Protein AF-A0A0R1E2I3-F1 (afdb_monomer_lite)

Foldseek 3Di:
DDDPPDPPPPPPPDDPPPPDPDPPPDDPCVVVVRDDDCDPVNPDPPPPPPRDDPDPDDDDDDDPPPPDDPPPVVQCQDPVQQDPVPGGPDDPPPPDDQDPVNVVVVVVVVVVVCVVCVVCVVVVVVVVVVVVVVCCVVDPDPCVVCVVVVVVVVVQDVVNVVPPDDPPPPPCVVVVPPDPPDDDPDPCVVVVVVVPDDDDDPDDPPPDDPDDDPDDDDPDDDDPPDPPPVVVVVVVVVVVVVVVVVVVVVVDPDDDDDDPVVVVVVVVVPDQPDDDDPVVLVVLLVVLVVVCVPDPPDPCNVVSLVVNLVSPVRHHDCPVVVVSVVVVVVNPDPPPPDDPDD

Organism: Drosophila yakuba (NCBI:txid7245)

Sequence (342 aa):
MSNITAAVIANRNKKHFLGVPAPLGYVAGVGRGATGFTTRSDIGPARDANDVSDDRHAPPATKRKKKDEEEEEDEDLNDSNYDEFSGYSGSLFSKDPYDKDDEEADAIYDSIDKRMDEKRKEYRDRRLREDLERYRQERPKIQQQFSDLKRSLASVTSEEWSTIPEVGDSRNRKQRNPRAEKFTPLPDSLISRNLGGESSSTLDPSSGLASMVPGVATPGMLTPTGDLDLRKIGQARNTLMNVKLSQVSDSVTGQTVVDPKGYLTDLQSMIPTYGGDINDIKKARLLLKSVRETNPDHPPRLDCLRSSIKIETHTSFSKGIANILATAERGGCRNIIPALTR

Radius of gyration: 49.96 Å; chains: 1; bounding box: 89×77×132 Å

InterPro domains:
  IPR010491 PRP1 splicing factor, N-terminal [PF06424] (22-173)
  IPR045075 Pre-mRNA-splicing factor Syf1-like [PTHR11246] (99-300)

Structure (mmCIF, N/CA/C/O backbone):
data_AF-A0A0R1E2I3-F1
#
_entry.id   AF-A0A0R1E2I3-F1
#
loop_
_atom_site.group_PDB
_atom_site.id
_atom_site.type_symbol
_atom_site.label_atom_id
_atom_site.label_alt_id
_atom_site.label_comp_id
_atom_site.label_asym_id
_atom_site.label_entity_id
_atom_site.label_seq_id
_atom_site.pdbx_PDB_ins_code
_atom_site.Cartn_x
_atom_site.Cartn_y
_atom_site.Cartn_z
_atom_site.occupancy
_atom_site.B_iso_or_equiv
_atom_site.auth_seq_id
_atom_site.auth_comp_id
_atom_site.auth_asym_id
_atom_site.auth_atom_id
_atom_site.pdbx_PDB_model_num
ATOM 1 N N . MET A 1 1 ? -45.457 7.477 -33.393 1.00 43.00 1 MET A N 1
ATOM 2 C CA . MET A 1 1 ? -45.472 7.679 -31.930 1.00 43.00 1 MET A CA 1
ATOM 3 C C . MET A 1 1 ? -45.332 6.322 -31.267 1.00 43.00 1 MET A C 1
ATOM 5 O O . MET A 1 1 ? -46.318 5.604 -31.212 1.00 43.00 1 MET A O 1
ATOM 9 N N . SER A 1 2 ? -44.132 5.935 -30.836 1.00 41.34 2 SER A N 1
ATOM 10 C CA . SER A 1 2 ? -43.946 4.701 -30.061 1.00 41.34 2 SER A CA 1
ATOM 11 C C . SER A 1 2 ? -42.513 4.589 -29.540 1.00 41.34 2 SER A C 1
ATOM 13 O O . SER A 1 2 ? -41.568 4.624 -30.323 1.00 41.34 2 SER A O 1
ATOM 15 N N . ASN A 1 3 ? -42.419 4.381 -28.223 1.00 41.34 3 ASN A N 1
ATOM 16 C CA . ASN A 1 3 ? -41.310 3.774 -27.473 1.00 41.34 3 ASN A CA 1
ATOM 17 C C . ASN A 1 3 ? -40.149 4.671 -27.007 1.00 41.34 3 ASN A C 1
ATOM 19 O O . ASN A 1 3 ? -38.989 4.309 -27.154 1.00 41.34 3 ASN A O 1
ATOM 23 N N . ILE A 1 4 ? -40.457 5.785 -26.331 1.00 48.00 4 ILE A N 1
ATOM 24 C CA . ILE A 1 4 ? -39.458 6.552 -25.548 1.00 48.00 4 ILE A CA 1
ATOM 25 C C . ILE A 1 4 ? -39.492 6.214 -24.038 1.00 48.00 4 ILE A C 1
ATOM 27 O O . ILE A 1 4 ? -38.600 6.594 -23.288 1.00 48.00 4 ILE A O 1
ATOM 31 N N . THR A 1 5 ? -40.463 5.448 -23.537 1.00 49.75 5 THR A N 1
ATOM 32 C CA . THR A 1 5 ? -40.782 5.500 -22.096 1.00 49.75 5 THR A CA 1
ATOM 33 C C . THR A 1 5 ? -40.250 4.371 -21.205 1.00 49.75 5 THR A C 1
ATOM 35 O O . THR A 1 5 ? -40.470 4.438 -20.001 1.00 49.75 5 THR A O 1
ATOM 38 N N . ALA A 1 6 ? -39.505 3.379 -21.710 1.00 43.59 6 ALA A N 1
ATOM 39 C CA . ALA A 1 6 ? -39.047 2.258 -20.865 1.00 43.59 6 ALA A CA 1
ATOM 40 C C . ALA A 1 6 ? -37.560 2.307 -20.447 1.00 43.59 6 ALA A C 1
ATOM 42 O O . ALA A 1 6 ? -37.212 1.811 -19.380 1.00 43.59 6 ALA A O 1
ATOM 43 N N . ALA A 1 7 ? -36.674 2.933 -21.232 1.00 46.38 7 ALA A N 1
ATOM 44 C CA . ALA A 1 7 ? -35.227 2.913 -20.961 1.00 46.38 7 ALA A CA 1
ATOM 45 C C . ALA A 1 7 ? -34.737 4.039 -20.023 1.00 46.38 7 ALA A C 1
ATOM 47 O O . ALA A 1 7 ? -33.661 3.939 -19.436 1.00 46.38 7 ALA A O 1
ATOM 48 N N . VAL A 1 8 ? -35.525 5.105 -19.846 1.00 48.75 8 VAL A N 1
ATOM 49 C CA . VAL A 1 8 ? -35.101 6.332 -19.141 1.00 48.75 8 VAL A CA 1
ATOM 50 C C . VAL A 1 8 ? -35.102 6.179 -17.608 1.00 48.75 8 VAL A C 1
ATOM 52 O O . VAL A 1 8 ? -34.474 6.961 -16.899 1.00 48.75 8 VAL A O 1
ATOM 55 N N . ILE A 1 9 ? -35.764 5.155 -17.058 1.00 48.62 9 ILE A N 1
ATOM 56 C CA . ILE A 1 9 ? -35.988 5.045 -15.603 1.00 48.62 9 ILE A CA 1
ATOM 57 C C . ILE A 1 9 ? -34.892 4.231 -14.879 1.00 48.62 9 ILE A C 1
ATOM 59 O O . ILE A 1 9 ? -34.721 4.385 -13.671 1.00 48.62 9 ILE A O 1
ATOM 63 N N . ALA A 1 10 ? -34.083 3.435 -15.587 1.00 52.56 10 ALA A N 1
ATOM 64 C CA . ALA A 1 10 ? -33.201 2.438 -14.964 1.00 52.56 10 ALA A CA 1
ATOM 65 C C . ALA A 1 10 ? -31.802 2.926 -14.525 1.00 52.56 10 ALA A C 1
ATOM 67 O O . ALA A 1 10 ? -31.010 2.118 -14.051 1.00 52.56 10 ALA A O 1
ATOM 68 N N . ASN A 1 11 ? -31.439 4.207 -14.669 1.00 57.59 11 ASN A N 1
ATOM 69 C CA . ASN A 1 11 ? -30.085 4.656 -14.303 1.00 57.59 11 ASN A CA 1
ATOM 70 C C . ASN A 1 11 ? -30.013 6.127 -13.876 1.00 57.59 11 ASN A C 1
ATOM 72 O O . ASN A 1 11 ? -29.299 6.932 -14.463 1.00 57.59 11 ASN A O 1
ATOM 76 N N . ARG A 1 12 ? -30.702 6.489 -12.789 1.00 58.53 12 ARG A N 1
ATOM 77 C CA . ARG A 1 12 ? -30.604 7.845 -12.206 1.00 58.53 12 ARG A CA 1
ATOM 78 C C . ARG A 1 12 ? -29.207 8.194 -11.654 1.00 58.53 12 ARG A C 1
ATOM 80 O O . ARG A 1 12 ? -28.960 9.354 -11.355 1.00 58.53 12 ARG A O 1
ATOM 87 N N . ASN A 1 13 ? -28.292 7.219 -11.577 1.00 62.31 13 ASN A N 1
ATOM 88 C CA . ASN A 1 13 ? -26.932 7.390 -11.049 1.00 62.31 13 ASN A CA 1
ATOM 89 C C . ASN A 1 13 ? -25.817 7.256 -12.103 1.00 62.31 13 ASN A C 1
ATOM 91 O O . ASN A 1 13 ? -24.652 7.480 -11.773 1.00 62.31 13 ASN A O 1
ATOM 95 N N . LYS A 1 14 ? -26.124 6.909 -13.363 1.00 61.28 14 LYS A N 1
ATOM 96 C CA . LYS A 1 14 ? -25.116 6.957 -14.433 1.00 61.28 14 LYS A CA 1
ATOM 97 C C . LYS A 1 14 ? -25.129 8.340 -15.050 1.00 61.28 14 LYS A C 1
ATOM 99 O O . LYS A 1 14 ? -26.149 8.809 -15.546 1.00 61.28 14 LYS A O 1
ATOM 104 N N . LYS A 1 15 ? -23.977 9.000 -15.006 1.00 77.12 15 LYS A N 1
ATOM 105 C CA . LYS A 1 15 ? -23.801 10.295 -15.651 1.00 77.12 15 LYS A CA 1
ATOM 106 C C . LYS A 1 15 ? -24.027 10.113 -17.155 1.00 77.12 15 LYS A C 1
ATOM 108 O O . LYS A 1 15 ? -23.363 9.283 -17.766 1.00 77.12 15 LYS A O 1
ATOM 113 N N . HIS A 1 16 ? -24.941 10.893 -17.730 1.00 75.44 16 HIS A N 1
ATOM 114 C CA . HIS A 1 16 ? -25.398 10.788 -19.126 1.00 75.44 16 HIS A CA 1
ATOM 115 C C . HIS A 1 16 ? -24.266 10.855 -20.174 1.00 75.44 16 HIS A C 1
ATOM 117 O O . HIS A 1 16 ? -24.444 10.428 -21.307 1.00 75.44 16 HIS A O 1
ATOM 123 N N . PHE A 1 17 ? -23.096 11.380 -19.803 1.00 76.94 17 PHE A N 1
ATOM 124 C CA . PHE A 1 17 ? -21.936 11.513 -20.683 1.00 76.94 17 PHE A CA 1
ATOM 125 C C . PHE A 1 17 ? -21.000 10.289 -20.705 1.00 76.94 17 PHE A C 1
ATOM 127 O O . PHE A 1 17 ? -20.176 10.186 -21.607 1.00 76.94 17 PHE A O 1
ATOM 134 N N . LEU A 1 18 ? -21.089 9.358 -19.743 1.00 77.25 18 LEU A N 1
ATOM 135 C CA . LEU A 1 18 ? -20.292 8.123 -19.775 1.00 77.25 18 LEU A CA 1
ATOM 136 C C . LEU A 1 18 ? -20.929 7.134 -20.765 1.00 77.25 18 LEU A C 1
ATOM 138 O O . LEU A 1 18 ? -22.010 6.612 -20.501 1.00 77.25 18 LEU A O 1
ATOM 142 N N . GLY A 1 19 ? -20.245 6.859 -21.880 1.00 76.62 19 GLY A N 1
ATOM 143 C CA . GLY A 1 19 ? -20.662 5.876 -22.893 1.00 76.62 19 GLY A CA 1
ATOM 144 C C . GLY A 1 19 ? -21.295 6.463 -24.159 1.00 76.62 19 GLY A C 1
ATOM 145 O O . GLY A 1 19 ? -21.601 5.710 -25.079 1.00 76.62 19 GLY A O 1
ATOM 146 N N . VAL A 1 20 ? -21.463 7.787 -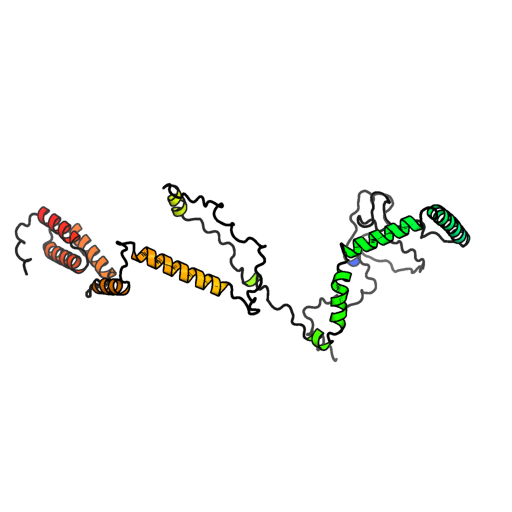24.236 1.00 82.88 20 VAL A N 1
ATOM 147 C CA . VAL A 1 20 ? -21.801 8.477 -25.490 1.00 82.88 20 VAL A CA 1
ATOM 148 C C . VAL A 1 20 ? -20.487 8.794 -26.215 1.00 82.88 20 VAL A C 1
ATOM 150 O O . VAL A 1 20 ? -19.590 9.356 -25.581 1.00 82.88 20 VAL A O 1
ATOM 153 N N . PRO A 1 21 ? -20.322 8.432 -27.502 1.00 79.81 21 PRO A N 1
ATOM 154 C CA . PRO A 1 21 ? -19.131 8.808 -28.261 1.00 79.81 21 PRO A CA 1
ATOM 155 C C . PRO A 1 21 ? -19.012 10.334 -28.337 1.00 79.81 21 PRO A C 1
ATOM 157 O O . PRO A 1 21 ? -20.020 11.043 -28.295 1.00 79.81 21 PRO A O 1
ATOM 160 N N . ALA A 1 22 ? -17.783 10.842 -28.443 1.00 80.38 22 ALA A N 1
ATOM 161 C CA . ALA A 1 22 ? -17.550 12.279 -28.525 1.00 80.38 22 ALA A CA 1
ATOM 162 C C . ALA A 1 22 ? -18.377 12.899 -29.674 1.00 80.38 22 ALA A C 1
ATOM 164 O O . ALA A 1 22 ? -18.409 12.336 -30.774 1.00 80.38 22 ALA A O 1
ATOM 165 N N . PRO A 1 23 ? -19.073 14.026 -29.439 1.00 79.69 23 PRO A N 1
ATOM 166 C CA . PRO A 1 23 ? -19.858 14.671 -30.480 1.00 79.69 23 PRO A CA 1
ATOM 167 C C . PRO A 1 23 ? -18.958 15.125 -31.636 1.00 79.69 23 PRO A C 1
ATOM 169 O O . PRO A 1 23 ? -17.841 15.599 -31.429 1.00 79.69 23 PRO A O 1
ATOM 172 N N . LEU A 1 24 ? -19.455 14.971 -32.866 1.00 78.56 24 LEU A N 1
ATOM 173 C CA . LEU A 1 24 ? -18.716 15.303 -34.085 1.00 78.56 24 LEU A CA 1
ATOM 174 C C . LEU A 1 24 ? -18.293 16.782 -34.073 1.00 78.56 24 LEU A C 1
ATOM 176 O O . LEU A 1 24 ? -19.136 17.663 -33.920 1.00 78.56 24 LEU A O 1
ATOM 180 N N . GLY A 1 25 ? -16.994 17.041 -34.244 1.00 76.88 25 GLY A N 1
ATOM 181 C CA . GLY A 1 25 ? -16.415 18.391 -34.230 1.00 76.88 25 GLY A CA 1
ATOM 182 C C . GLY A 1 25 ? -16.028 18.922 -32.844 1.00 76.88 25 GLY A C 1
ATOM 183 O O . GLY A 1 25 ? -15.567 20.056 -32.747 1.00 76.88 25 GLY A O 1
ATOM 184 N N . TYR A 1 26 ? -16.187 18.134 -31.775 1.00 77.25 26 TYR A N 1
ATOM 185 C CA . TYR A 1 26 ? -15.671 18.502 -30.457 1.00 77.25 26 TYR A CA 1
ATOM 186 C C . TYR A 1 26 ? -14.144 18.419 -30.421 1.00 77.25 26 TYR A C 1
ATOM 188 O O . TYR A 1 26 ? -13.569 17.351 -30.624 1.00 77.25 26 TYR A O 1
ATOM 196 N N . VAL A 1 27 ? -13.506 19.545 -30.105 1.00 76.06 27 VAL A N 1
ATOM 197 C CA . VAL A 1 27 ? -12.075 19.627 -29.806 1.00 76.06 27 VAL A CA 1
ATOM 198 C C . VAL A 1 27 ? -11.917 19.682 -28.287 1.00 76.06 27 VAL A C 1
ATOM 200 O O . VAL A 1 27 ? -12.462 20.577 -27.626 1.00 76.06 27 VAL A O 1
ATOM 203 N N . ALA A 1 28 ? -11.220 18.691 -27.724 1.00 76.00 28 ALA A N 1
ATOM 204 C CA . ALA A 1 28 ? -10.953 18.616 -26.291 1.00 76.00 28 ALA A CA 1
ATOM 205 C C . ALA A 1 28 ? -10.180 19.866 -25.825 1.00 76.00 28 ALA A C 1
ATOM 207 O O . ALA A 1 28 ? -9.346 20.395 -26.549 1.00 76.00 28 ALA A O 1
ATOM 208 N N . GLY A 1 29 ? -10.504 20.391 -24.640 1.00 76.56 29 GLY A N 1
ATOM 209 C CA . GLY A 1 29 ? -9.924 21.644 -24.129 1.00 76.56 29 GLY A CA 1
ATOM 210 C C . GLY A 1 29 ? -10.594 22.905 -24.690 1.00 76.56 29 GLY A C 1
ATOM 211 O O . GLY A 1 29 ? -11.155 23.687 -23.919 1.00 76.56 29 GLY A O 1
ATOM 212 N N . VAL A 1 30 ? -10.670 23.044 -26.016 1.00 76.06 30 VAL A N 1
ATOM 213 C CA . VAL A 1 30 ? -11.237 24.231 -26.689 1.00 76.06 30 VAL A CA 1
ATOM 214 C C . VAL A 1 30 ? -12.741 24.367 -26.441 1.00 76.06 30 VAL A C 1
ATOM 216 O O . VAL A 1 30 ? -13.212 25.425 -26.031 1.00 76.06 30 VAL A O 1
ATOM 219 N N . GLY A 1 31 ? -13.515 23.282 -26.570 1.00 72.19 31 GLY A N 1
ATOM 220 C CA . GLY A 1 31 ? -14.963 23.305 -26.307 1.00 72.19 31 GLY A CA 1
ATOM 221 C C . GLY A 1 31 ? -15.344 23.564 -24.839 1.00 72.19 31 GLY A C 1
ATOM 222 O O . GLY A 1 31 ? -16.508 23.820 -24.541 1.00 72.19 31 GLY A O 1
ATOM 223 N N . ARG A 1 32 ? -14.372 23.498 -23.914 1.00 77.81 32 ARG A N 1
ATOM 224 C CA . ARG A 1 32 ? -14.515 23.875 -22.495 1.00 77.81 32 ARG A CA 1
ATOM 225 C C . ARG A 1 32 ? -14.130 25.344 -22.241 1.00 77.81 32 ARG A C 1
ATOM 227 O O . ARG A 1 32 ? -14.362 25.835 -21.140 1.00 77.81 32 ARG A O 1
ATOM 234 N N . GLY A 1 33 ? -13.551 26.034 -23.226 1.00 77.00 33 GLY A N 1
ATOM 235 C CA . GLY A 1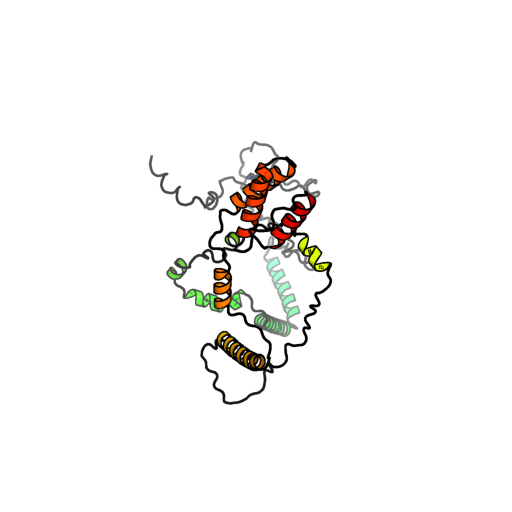 33 ? -12.923 27.344 -23.046 1.00 77.00 33 GLY A CA 1
ATOM 236 C C . GLY A 1 33 ? -11.622 27.272 -22.240 1.00 77.00 33 GLY A C 1
ATOM 237 O O . GLY A 1 33 ? -11.266 28.236 -21.572 1.00 77.00 33 GLY A O 1
ATOM 238 N N . ALA A 1 34 ? -10.948 26.116 -22.225 1.00 78.31 34 ALA A N 1
ATOM 239 C CA . ALA A 1 34 ? -9.648 25.984 -21.585 1.00 78.31 34 ALA A CA 1
ATOM 240 C C . ALA A 1 34 ? -8.569 26.500 -22.544 1.00 78.31 34 ALA A C 1
ATOM 242 O O . ALA A 1 34 ? -8.272 25.853 -23.542 1.00 78.31 34 ALA A O 1
ATOM 243 N N . THR A 1 35 ? -8.001 27.657 -22.228 1.00 76.44 35 THR A N 1
ATOM 244 C CA . THR A 1 35 ? -6.788 28.184 -22.858 1.00 76.44 35 THR A CA 1
ATOM 245 C C . THR A 1 35 ? -5.600 27.864 -21.949 1.00 76.44 35 THR A C 1
ATOM 247 O O . THR A 1 35 ? -5.726 27.974 -20.725 1.00 76.44 35 THR A O 1
ATOM 250 N N . GLY A 1 36 ? -4.459 27.457 -22.511 1.00 78.69 36 GLY A N 1
ATOM 251 C CA . GLY A 1 36 ? -3.223 27.301 -21.738 1.00 78.69 36 GLY A CA 1
ATOM 252 C C . GLY A 1 36 ? -2.835 28.622 -21.067 1.00 78.69 36 GLY A C 1
ATOM 253 O O . GLY A 1 36 ? -3.097 29.699 -21.606 1.00 78.69 36 GLY A O 1
ATOM 254 N N . PHE A 1 37 ? -2.258 28.570 -19.865 1.00 76.38 37 PHE A N 1
ATOM 255 C CA . PHE A 1 37 ? -1.726 29.782 -19.244 1.00 76.38 37 PHE A CA 1
ATOM 256 C C . PHE A 1 37 ? -0.520 30.250 -20.054 1.00 76.38 37 PHE A C 1
ATOM 258 O O . PHE A 1 37 ? 0.457 29.517 -20.155 1.00 76.38 37 PHE A O 1
ATOM 265 N N . THR A 1 38 ? -0.576 31.466 -20.596 1.00 70.06 38 THR A N 1
ATOM 266 C CA . THR A 1 38 ? 0.563 32.071 -21.290 1.00 70.06 38 THR A CA 1
ATOM 267 C C . THR A 1 38 ? 1.697 32.274 -20.288 1.00 70.06 38 THR A C 1
ATOM 269 O O . THR A 1 38 ? 1.593 33.098 -19.373 1.00 70.06 38 THR A O 1
ATOM 272 N N . THR A 1 39 ? 2.769 31.510 -20.425 1.00 63.59 39 THR A N 1
ATOM 273 C CA . THR A 1 39 ? 3.996 31.679 -19.653 1.00 63.59 39 THR A CA 1
ATOM 274 C C . THR A 1 39 ? 4.881 32.745 -20.306 1.00 63.59 39 THR A C 1
ATOM 276 O O . THR A 1 39 ? 4.632 33.201 -21.421 1.00 63.59 39 THR A O 1
ATOM 279 N N . ARG A 1 40 ? 5.942 33.185 -19.617 1.00 64.62 40 ARG A N 1
ATOM 280 C CA . ARG A 1 40 ? 6.887 34.193 -20.141 1.00 64.62 40 ARG A CA 1
ATOM 281 C C . ARG A 1 40 ? 7.564 33.760 -21.456 1.00 64.62 40 ARG A C 1
ATOM 283 O O . ARG A 1 40 ? 8.072 34.620 -22.172 1.00 64.62 40 ARG A O 1
ATOM 290 N N . SER A 1 41 ? 7.550 32.464 -21.760 1.00 64.62 41 SER A N 1
ATOM 291 C CA . SER A 1 41 ? 8.073 31.875 -22.995 1.00 64.62 41 SER A CA 1
ATOM 292 C C . SER A 1 41 ? 7.130 32.057 -24.198 1.00 64.62 41 SER A C 1
ATOM 294 O O . SER A 1 41 ? 7.609 32.121 -25.325 1.00 64.62 41 SER A O 1
ATO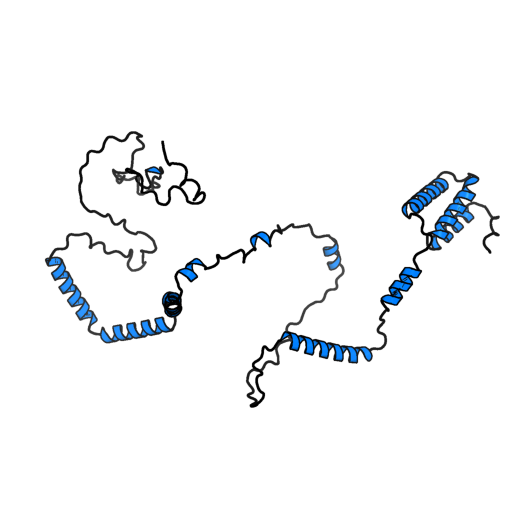M 296 N N . ASP A 1 42 ? 5.824 32.254 -23.971 1.00 59.69 42 ASP A N 1
ATOM 297 C CA . ASP A 1 42 ? 4.782 32.329 -25.018 1.00 59.69 42 ASP A CA 1
ATOM 298 C C . ASP A 1 42 ? 4.573 33.743 -25.598 1.00 59.69 42 ASP A C 1
ATOM 300 O O . ASP A 1 42 ? 3.772 33.956 -26.505 1.00 59.69 42 ASP A O 1
ATOM 304 N N . ILE A 1 43 ? 5.284 34.745 -25.070 1.00 64.12 43 ILE A N 1
ATOM 305 C CA . ILE A 1 43 ? 5.211 36.154 -25.514 1.00 64.12 43 ILE A CA 1
ATOM 306 C C . ILE A 1 43 ? 6.141 36.435 -26.718 1.00 64.12 43 ILE A C 1
ATOM 308 O O . ILE A 1 43 ? 6.214 37.559 -27.217 1.00 64.12 43 ILE A O 1
ATOM 312 N N . GLY A 1 44 ? 6.837 35.415 -27.229 1.00 60.75 44 GLY A N 1
ATOM 313 C CA . GLY A 1 44 ? 7.599 35.482 -28.479 1.00 60.75 44 GLY A CA 1
ATOM 314 C C . GLY A 1 44 ? 6.758 35.161 -29.726 1.00 60.75 44 GLY A C 1
ATOM 315 O O . GLY A 1 44 ? 5.594 34.791 -29.608 1.00 60.75 44 GLY A O 1
ATOM 316 N N . PRO A 1 45 ? 7.337 35.237 -30.941 1.00 61.38 45 PRO A N 1
ATOM 317 C CA . PRO A 1 45 ? 6.661 34.925 -32.212 1.00 61.38 45 PRO A CA 1
ATOM 318 C C . PRO A 1 45 ? 6.098 33.495 -32.340 1.00 61.38 45 PRO A C 1
ATOM 320 O O . PRO A 1 45 ? 5.510 33.170 -33.365 1.00 61.38 45 PRO A O 1
ATOM 323 N N . ALA A 1 46 ? 6.279 32.652 -31.323 1.00 49.56 46 ALA A N 1
ATOM 324 C CA . ALA A 1 46 ? 5.850 31.262 -31.247 1.00 49.56 46 ALA A CA 1
ATOM 325 C C . ALA A 1 46 ? 4.419 31.108 -30.693 1.00 49.56 46 ALA A C 1
ATOM 327 O O . ALA A 1 46 ? 4.143 30.183 -29.937 1.00 49.56 46 ALA A O 1
ATOM 328 N N . ARG A 1 47 ? 3.492 32.009 -31.049 1.00 54.75 47 ARG A N 1
ATOM 329 C CA . ARG A 1 47 ? 2.071 31.664 -30.922 1.00 54.75 47 ARG A CA 1
ATOM 330 C C . ARG A 1 47 ? 1.766 30.650 -32.014 1.00 54.75 47 ARG A C 1
ATOM 332 O O . ARG A 1 47 ? 1.902 30.975 -33.193 1.00 54.75 47 ARG A O 1
ATOM 339 N N . ASP A 1 48 ? 1.394 29.442 -31.611 1.00 55.03 48 ASP A N 1
ATOM 340 C CA . ASP A 1 48 ? 0.917 28.408 -32.520 1.00 55.03 48 ASP A CA 1
ATOM 341 C C . ASP A 1 48 ? -0.220 28.983 -33.387 1.00 55.03 48 ASP A C 1
ATOM 343 O O . ASP A 1 48 ? -1.133 29.643 -32.885 1.00 55.03 48 ASP A O 1
ATOM 347 N N . ALA A 1 49 ? -0.157 28.769 -34.703 1.00 55.94 49 ALA A N 1
ATOM 348 C CA . ALA A 1 49 ? -1.173 29.233 -35.649 1.00 55.94 49 ALA A CA 1
ATOM 349 C C . ALA A 1 49 ? -2.547 28.568 -35.419 1.00 55.94 49 ALA A C 1
ATOM 351 O O . ALA A 1 49 ? -3.538 28.988 -36.021 1.00 55.94 49 ALA A O 1
ATOM 352 N N . ASN A 1 50 ? -2.608 27.555 -34.547 1.00 53.75 50 ASN A N 1
ATOM 353 C CA . ASN A 1 50 ? -3.830 26.915 -34.068 1.00 53.75 50 ASN A CA 1
ATOM 354 C C . ASN A 1 50 ? -4.365 27.478 -32.734 1.00 53.75 50 ASN A C 1
ATOM 356 O O . ASN A 1 50 ? -5.414 27.020 -32.273 1.00 53.75 50 ASN A O 1
ATOM 360 N N . ASP A 1 51 ? -3.703 28.466 -32.118 1.00 52.44 51 ASP A N 1
ATOM 361 C CA . ASP A 1 51 ? -4.246 29.177 -30.958 1.00 52.44 51 ASP A CA 1
ATOM 362 C C . ASP A 1 51 ? -5.412 30.062 -31.412 1.00 52.44 51 ASP A C 1
ATOM 364 O O . ASP A 1 51 ? -5.239 31.106 -32.047 1.00 52.44 51 ASP A O 1
ATOM 368 N N . VAL A 1 52 ? -6.624 29.577 -31.139 1.00 54.09 52 VAL A N 1
ATOM 369 C CA . VAL A 1 52 ? -7.891 30.219 -31.487 1.00 54.09 52 VAL A CA 1
ATOM 370 C C . VAL A 1 52 ? -7.908 31.659 -30.979 1.00 54.09 52 VAL A C 1
ATOM 372 O O . VAL A 1 52 ? -8.103 31.923 -29.792 1.00 54.09 52 VAL A O 1
ATOM 375 N N . SER A 1 53 ? -7.768 32.612 -31.901 1.00 49.00 53 SER A N 1
ATOM 376 C CA . SER A 1 53 ? -8.223 33.977 -31.677 1.00 49.00 53 SER A CA 1
ATOM 377 C C . SER A 1 53 ? -9.693 33.927 -31.245 1.00 49.00 53 SER A C 1
ATOM 379 O O . SER A 1 53 ? -10.490 33.194 -31.833 1.00 49.00 53 SER A O 1
ATOM 381 N N . ASP A 1 54 ? -10.035 34.679 -30.194 1.00 50.53 54 ASP A N 1
ATOM 382 C CA . ASP A 1 54 ? -11.394 34.866 -29.658 1.00 50.53 54 ASP A CA 1
ATOM 383 C C . ASP A 1 54 ? -12.282 35.606 -30.677 1.00 50.53 54 ASP A C 1
ATOM 385 O O . ASP A 1 54 ? -12.743 36.720 -30.453 1.00 50.53 54 ASP A O 1
ATOM 389 N N . ASP A 1 55 ? -12.486 35.004 -31.846 1.00 48.34 55 ASP A N 1
ATOM 390 C CA . ASP A 1 55 ? -13.382 35.472 -32.887 1.00 48.34 55 ASP A CA 1
ATOM 391 C C . ASP A 1 55 ? -14.479 34.427 -33.056 1.00 48.34 55 ASP A C 1
ATOM 393 O O . ASP A 1 55 ? -14.312 33.342 -33.615 1.00 48.34 55 ASP A O 1
ATOM 397 N N . ARG A 1 56 ? -15.646 34.763 -32.506 1.00 48.75 56 ARG A N 1
ATOM 398 C CA . ARG A 1 56 ? -16.826 33.905 -32.342 1.00 48.75 56 ARG A CA 1
ATOM 399 C C . ARG A 1 56 ? -17.489 33.437 -33.644 1.00 48.75 56 ARG A C 1
ATOM 401 O O . ARG A 1 56 ? -18.641 33.009 -33.589 1.00 48.75 56 ARG A O 1
ATOM 408 N N . HIS A 1 57 ? -16.826 33.461 -34.797 1.00 42.88 57 HIS A N 1
ATOM 409 C CA . HIS A 1 57 ? -17.350 32.955 -36.067 1.00 42.88 57 HIS A CA 1
ATOM 410 C C . HIS A 1 57 ? -16.293 32.135 -36.817 1.00 42.88 57 HIS A C 1
ATOM 412 O O . HIS A 1 57 ? -15.347 32.670 -37.383 1.00 42.88 57 HIS A O 1
ATOM 418 N N . ALA A 1 58 ? -16.503 30.817 -36.857 1.00 41.41 58 ALA A N 1
ATOM 419 C CA . ALA A 1 58 ? -15.713 29.893 -37.660 1.00 41.41 58 ALA A CA 1
ATOM 420 C C . ALA A 1 58 ? -15.947 30.132 -39.168 1.00 41.41 58 ALA A C 1
ATOM 422 O O . ALA A 1 58 ? -17.099 30.049 -39.611 1.00 41.41 58 ALA A O 1
ATOM 423 N N . PRO A 1 59 ? -14.909 30.364 -39.992 1.00 41.97 59 PRO A N 1
ATOM 424 C CA . PRO A 1 59 ? -15.036 30.211 -41.434 1.00 41.97 59 PRO A CA 1
ATOM 425 C C . PRO A 1 59 ? -15.023 28.718 -41.831 1.00 41.97 59 PRO A C 1
ATOM 427 O O . PRO A 1 59 ? -14.433 27.885 -41.138 1.00 41.97 59 PRO A O 1
ATOM 430 N N . PRO A 1 60 ? -15.694 28.343 -42.937 1.00 41.62 60 PRO A N 1
ATOM 431 C CA . PRO A 1 60 ? -15.891 26.951 -43.317 1.00 41.62 60 PRO A CA 1
ATOM 432 C C . PRO A 1 60 ? -14.593 26.299 -43.807 1.00 41.62 60 PRO A C 1
ATOM 434 O O . PRO A 1 60 ? -13.866 26.836 -44.642 1.00 41.62 60 PRO A O 1
ATOM 437 N N . ALA A 1 61 ? -14.355 25.094 -43.296 1.00 44.44 61 ALA A N 1
ATOM 438 C CA . ALA A 1 61 ? -13.200 24.250 -43.552 1.00 44.44 61 ALA A CA 1
ATOM 439 C C . ALA A 1 61 ? -12.932 23.992 -45.047 1.00 44.44 61 ALA A C 1
ATOM 441 O O . ALA A 1 61 ? -13.674 23.265 -45.714 1.00 44.44 61 ALA A O 1
ATOM 442 N N . THR A 1 62 ? -11.791 24.466 -45.547 1.00 38.38 62 THR A N 1
ATOM 443 C CA . THR A 1 62 ? -11.136 23.880 -46.720 1.00 38.38 62 THR A CA 1
ATOM 444 C C . THR A 1 62 ? -10.223 22.752 -46.251 1.00 38.38 62 THR A C 1
ATOM 446 O O . THR A 1 62 ? -9.105 22.942 -45.784 1.00 38.38 62 THR A O 1
ATOM 449 N N . LYS A 1 63 ? -10.734 21.524 -46.378 1.00 46.94 63 LYS A N 1
ATOM 450 C CA . LYS A 1 63 ? -9.972 20.283 -46.226 1.00 46.94 63 LYS A CA 1
ATOM 451 C C . LYS A 1 63 ? -8.755 20.292 -47.160 1.00 46.94 63 LYS A C 1
ATOM 453 O O . LYS A 1 63 ? -8.883 19.965 -48.338 1.00 46.94 63 LYS A O 1
ATOM 458 N N . ARG A 1 64 ? -7.563 20.552 -46.625 1.00 35.62 64 ARG A N 1
ATOM 459 C CA . ARG A 1 64 ? -6.340 19.904 -47.108 1.00 35.62 64 ARG A CA 1
ATOM 460 C C . ARG A 1 64 ? -6.027 18.771 -46.149 1.00 35.62 64 ARG A C 1
ATOM 462 O O . ARG A 1 64 ? -5.537 18.967 -45.049 1.00 35.62 64 ARG A O 1
ATOM 469 N N . LYS A 1 65 ? -6.392 17.573 -46.593 1.00 42.16 65 LYS A N 1
ATOM 470 C CA . LYS A 1 65 ? -5.999 16.300 -46.007 1.00 42.16 65 LYS A CA 1
ATOM 471 C C . LYS A 1 65 ? -4.498 16.129 -46.281 1.00 42.16 65 LYS A C 1
ATOM 473 O O . LYS A 1 65 ? -4.142 15.475 -47.255 1.00 42.16 65 LYS A O 1
ATOM 478 N N . LYS A 1 66 ? -3.641 16.786 -45.491 1.00 34.84 66 LYS A N 1
ATOM 479 C CA . LYS A 1 66 ? -2.248 16.363 -45.343 1.00 34.84 66 LYS A CA 1
ATOM 480 C C . LYS A 1 66 ? -2.293 15.238 -44.318 1.00 34.84 66 LYS A C 1
ATOM 482 O O . LYS A 1 66 ? -2.689 15.438 -43.177 1.00 34.84 66 LYS A O 1
ATOM 487 N N . LYS A 1 67 ? -2.109 14.031 -44.830 1.00 37.97 67 LYS A N 1
ATOM 488 C CA . LYS A 1 67 ? -2.049 12.794 -44.073 1.00 37.97 67 LYS A CA 1
ATOM 489 C C . LYS A 1 67 ? -0.562 12.505 -43.878 1.00 37.97 67 LYS A C 1
ATOM 491 O O . LYS A 1 67 ? -0.054 11.618 -44.541 1.00 37.97 67 LYS A O 1
ATOM 496 N N . ASP A 1 68 ? 0.067 13.316 -43.041 1.00 32.19 68 ASP A N 1
ATOM 497 C CA . ASP A 1 68 ? 1.316 13.013 -42.346 1.00 32.19 68 ASP A CA 1
ATOM 498 C C . ASP A 1 68 ? 0.870 13.197 -40.879 1.00 32.19 68 ASP A C 1
ATOM 500 O O . ASP A 1 68 ? 0.494 14.301 -40.504 1.00 32.19 68 ASP A O 1
ATOM 504 N N . GLU A 1 69 ? 0.533 12.184 -40.077 1.00 38.25 69 GLU A N 1
ATOM 505 C CA . GLU A 1 69 ? 1.468 11.224 -39.465 1.00 38.25 69 GLU A CA 1
ATOM 506 C C . GLU A 1 69 ? 2.760 11.875 -38.937 1.00 38.25 69 GLU A C 1
ATOM 508 O O . GLU A 1 69 ? 3.764 11.209 -38.753 1.00 38.25 69 GLU A O 1
ATOM 513 N N . GLU A 1 70 ? 2.715 13.166 -38.604 1.00 38.97 70 GLU A N 1
ATOM 514 C CA . GLU A 1 70 ? 3.491 13.687 -37.484 1.00 38.97 70 GLU A CA 1
ATOM 515 C C . GLU A 1 70 ? 2.581 13.558 -36.262 1.00 38.97 70 GLU A C 1
ATOM 517 O O . GLU A 1 70 ? 1.850 14.470 -35.878 1.00 38.97 70 GLU A O 1
ATOM 522 N N . GLU A 1 71 ? 2.565 12.357 -35.684 1.00 44.03 71 GLU A N 1
ATOM 523 C CA . GLU A 1 71 ? 2.452 12.275 -34.235 1.00 44.03 71 GLU A CA 1
ATOM 524 C C . GLU A 1 71 ? 3.653 13.079 -33.713 1.00 44.03 71 GLU A C 1
ATOM 526 O O . GLU A 1 71 ? 4.762 12.563 -33.568 1.00 44.03 71 GLU A O 1
ATOM 531 N N . GLU A 1 72 ? 3.468 14.387 -33.499 1.00 48.84 72 GLU A N 1
ATOM 532 C CA . GLU A 1 72 ? 4.176 15.070 -32.426 1.00 48.84 72 GLU A CA 1
ATOM 533 C C . GLU A 1 72 ? 3.803 14.273 -31.176 1.00 48.84 72 GLU A C 1
ATOM 535 O O . GLU A 1 72 ? 2.797 14.535 -30.527 1.00 48.84 72 GLU A O 1
ATOM 540 N N . GLU A 1 73 ? 4.536 13.180 -30.928 1.00 55.47 73 GLU A N 1
ATOM 541 C CA . GLU A 1 73 ? 4.655 12.585 -29.610 1.00 55.47 73 GLU A CA 1
ATOM 542 C C . GLU A 1 73 ? 5.057 13.751 -28.728 1.00 55.47 73 GLU A C 1
ATOM 544 O O . GLU A 1 73 ? 6.222 14.159 -28.746 1.00 55.47 73 GLU A O 1
ATOM 549 N N . ASP A 1 74 ? 4.044 14.343 -28.095 1.00 57.50 74 ASP A N 1
ATOM 550 C CA . ASP A 1 74 ? 4.159 15.343 -27.057 1.00 57.50 74 ASP A CA 1
ATOM 551 C C . ASP A 1 74 ? 5.300 14.866 -26.168 1.00 57.50 74 ASP A C 1
ATOM 553 O O . ASP A 1 74 ? 5.172 13.831 -25.507 1.00 57.50 74 ASP A O 1
ATOM 557 N N . GLU A 1 75 ? 6.450 15.540 -26.250 1.00 65.06 75 GLU A N 1
ATOM 558 C CA . GLU A 1 75 ? 7.628 15.157 -25.485 1.00 65.06 75 GLU A CA 1
ATOM 559 C C . GLU A 1 75 ? 7.168 15.015 -24.032 1.00 65.06 75 GLU A C 1
ATOM 561 O O . GLU A 1 75 ? 6.637 15.968 -23.454 1.00 65.06 75 GLU A O 1
ATOM 566 N N . ASP A 1 76 ? 7.265 13.804 -23.468 1.00 73.69 76 ASP A N 1
ATOM 567 C CA . ASP A 1 76 ? 6.790 13.537 -22.111 1.00 73.69 76 ASP A CA 1
ATOM 568 C C . ASP A 1 76 ? 7.783 14.181 -21.139 1.00 73.69 76 ASP A C 1
ATOM 570 O O . ASP A 1 76 ? 8.666 13.536 -20.572 1.00 73.69 76 ASP A O 1
ATOM 574 N N . LEU A 1 77 ? 7.669 15.504 -21.001 1.00 80.06 77 LEU A N 1
ATOM 575 C CA . LEU A 1 77 ? 8.482 16.375 -20.155 1.00 80.06 77 LEU A CA 1
ATOM 576 C C . LEU A 1 77 ? 8.047 16.286 -18.685 1.00 80.06 77 LEU A C 1
ATOM 578 O O . LEU A 1 77 ? 8.185 17.231 -17.909 1.00 80.06 77 LEU A O 1
ATOM 582 N N . ASN A 1 78 ? 7.462 15.159 -18.296 1.00 83.62 78 ASN A N 1
ATOM 583 C CA . ASN A 1 78 ? 7.091 14.880 -16.927 1.00 83.62 78 ASN A CA 1
ATOM 584 C C . ASN A 1 78 ? 8.341 14.526 -16.114 1.00 83.62 78 ASN A C 1
ATOM 586 O O . ASN A 1 78 ? 9.200 13.773 -16.569 1.00 83.62 78 ASN A O 1
ATOM 590 N N . ASP A 1 79 ? 8.398 14.978 -14.862 1.00 82.88 79 ASP A N 1
ATOM 591 C CA . ASP A 1 79 ? 9.469 14.646 -13.914 1.00 82.88 79 ASP A CA 1
ATOM 592 C C . ASP A 1 79 ? 9.656 13.126 -13.732 1.00 82.88 79 ASP A C 1
ATOM 594 O O . ASP A 1 79 ? 10.727 12.668 -13.357 1.00 82.88 79 ASP A O 1
ATOM 598 N N . SER A 1 80 ? 8.622 12.320 -14.007 1.00 87.75 80 SER A N 1
ATOM 599 C CA . SER A 1 80 ? 8.711 10.847 -13.978 1.00 87.75 80 SER A CA 1
ATOM 600 C C . SER A 1 80 ? 9.571 10.265 -15.104 1.00 87.75 80 SER A C 1
ATOM 602 O O . SER A 1 80 ? 10.085 9.156 -14.967 1.00 87.75 80 SER A O 1
ATOM 604 N N . ASN A 1 81 ? 9.679 10.995 -16.212 1.00 87.62 81 ASN A N 1
ATOM 605 C CA . ASN A 1 81 ? 10.472 10.655 -17.383 1.00 87.62 81 ASN A CA 1
ATOM 606 C C . ASN A 1 81 ? 11.861 11.321 -17.343 1.00 87.62 81 ASN A C 1
ATOM 608 O O . ASN A 1 81 ? 12.712 11.007 -18.164 1.00 87.62 81 ASN A O 1
ATOM 612 N N . TYR A 1 82 ? 12.105 12.248 -16.411 1.00 90.88 82 TYR A N 1
ATOM 613 C CA . TYR A 1 82 ? 13.389 12.925 -16.255 1.00 90.88 82 TYR A CA 1
ATOM 614 C C . TYR A 1 82 ? 14.288 12.185 -15.255 1.00 90.88 82 TYR A C 1
ATOM 616 O O . TYR A 1 82 ? 13.922 11.992 -14.096 1.00 90.88 82 TYR A O 1
ATOM 624 N N . ASP A 1 83 ? 15.492 11.817 -15.685 1.00 92.06 83 ASP A N 1
ATOM 625 C CA . ASP A 1 83 ? 16.584 11.365 -14.823 1.00 92.06 83 ASP A CA 1
ATOM 626 C C . ASP A 1 83 ? 17.699 12.421 -14.772 1.00 92.06 83 ASP A C 1
ATOM 628 O O . ASP A 1 83 ? 18.030 13.053 -15.772 1.00 92.06 83 ASP A O 1
ATOM 632 N N . GLU A 1 84 ? 18.323 12.606 -13.609 1.00 91.50 84 GLU A N 1
ATOM 633 C CA . GLU A 1 84 ? 19.365 13.627 -13.420 1.00 91.50 84 GLU A CA 1
ATOM 634 C C . GLU A 1 84 ? 20.639 13.312 -14.216 1.00 91.50 84 GLU A C 1
ATOM 636 O O . GLU A 1 84 ? 21.355 14.226 -14.629 1.00 91.50 84 GLU A O 1
ATOM 641 N N . PHE A 1 85 ? 20.926 12.028 -14.449 1.00 92.62 85 PHE A N 1
ATOM 642 C CA . PHE A 1 85 ? 22.114 11.609 -15.182 1.00 92.62 85 PHE A CA 1
ATOM 643 C C . PHE A 1 85 ? 21.873 11.546 -16.692 1.00 92.62 85 PHE A C 1
ATOM 645 O O . PHE A 1 85 ? 22.675 12.087 -17.454 1.00 92.62 85 PHE A O 1
ATOM 652 N N . SER A 1 86 ? 20.796 10.890 -17.137 1.00 88.56 86 SER A N 1
ATOM 653 C CA . SER A 1 86 ? 20.512 10.720 -18.571 1.00 88.56 86 SER A CA 1
ATOM 654 C C . SER A 1 86 ? 19.586 11.776 -19.184 1.00 88.56 86 SER A C 1
ATOM 656 O O . SER A 1 86 ? 19.395 11.760 -20.396 1.00 88.56 86 SER A O 1
ATOM 658 N N . GLY A 1 87 ? 19.026 12.696 -18.395 1.00 89.50 87 GLY A N 1
ATOM 659 C CA . GLY A 1 87 ? 18.002 13.637 -18.856 1.00 89.50 87 GLY A CA 1
ATOM 660 C C . GLY A 1 87 ? 16.653 12.947 -19.074 1.00 89.50 87 GLY A C 1
ATOM 661 O O . GLY A 1 87 ? 16.336 11.961 -18.409 1.00 89.50 87 GLY A O 1
ATOM 662 N N . TYR A 1 88 ? 15.843 13.454 -20.004 1.00 88.69 88 TYR A N 1
ATOM 663 C CA . TYR A 1 88 ? 14.562 12.829 -20.346 1.00 88.69 88 TYR A CA 1
ATOM 664 C C . TYR A 1 88 ? 14.768 11.467 -21.018 1.00 88.69 88 TYR A C 1
ATOM 666 O O . TYR A 1 88 ? 15.505 11.357 -21.999 1.00 88.69 88 TYR A O 1
ATOM 674 N N . SER A 1 89 ? 14.100 10.426 -20.515 1.00 80.56 89 SER A N 1
ATOM 675 C CA . SER A 1 89 ? 14.080 9.122 -21.166 1.00 80.56 89 SER A CA 1
ATOM 676 C C . SER A 1 89 ? 13.233 9.178 -22.435 1.00 80.56 89 SER A C 1
ATOM 678 O O . SER A 1 89 ? 12.008 9.161 -22.413 1.00 80.56 89 SER A O 1
ATOM 680 N N . GLY A 1 90 ? 13.918 9.256 -23.569 1.00 81.56 90 GLY A N 1
ATOM 681 C CA . GLY A 1 90 ? 13.337 9.238 -24.904 1.00 81.56 90 GLY A CA 1
ATOM 682 C C . GLY A 1 90 ? 14.453 9.291 -25.942 1.00 81.56 90 GLY A C 1
ATOM 683 O O . GLY A 1 90 ? 15.439 10.001 -25.756 1.00 81.56 90 GLY A O 1
ATOM 684 N N . SER A 1 91 ? 14.336 8.507 -27.014 1.00 83.00 91 SER A N 1
ATOM 685 C CA . SER A 1 91 ? 15.279 8.597 -28.131 1.00 83.00 91 SER A CA 1
ATOM 686 C C . SER A 1 91 ? 14.832 9.721 -29.059 1.00 83.00 91 SER A C 1
ATOM 688 O O . SER A 1 91 ? 13.747 9.647 -29.624 1.00 83.00 91 SER A O 1
ATOM 690 N N . LEU A 1 92 ? 15.653 10.759 -29.220 1.00 82.19 92 LEU A N 1
ATOM 691 C CA . LEU A 1 92 ? 15.333 11.905 -30.084 1.00 82.19 92 LEU A CA 1
ATOM 692 C C . LEU A 1 92 ? 15.472 11.590 -31.582 1.00 82.19 92 LEU A C 1
ATOM 694 O O . LEU A 1 92 ? 14.897 12.286 -32.411 1.00 82.19 92 LEU A O 1
ATOM 698 N N . PHE A 1 93 ? 16.229 10.547 -31.928 1.00 82.19 93 PHE A N 1
ATOM 699 C CA . PHE A 1 93 ? 16.609 10.225 -33.308 1.00 82.19 93 PHE A CA 1
ATOM 700 C C . PHE A 1 93 ? 15.725 9.150 -33.958 1.00 82.19 93 PHE A C 1
ATOM 702 O O . PHE A 1 93 ? 16.000 8.720 -35.069 1.00 82.19 93 PHE A O 1
ATOM 709 N N . SER A 1 94 ? 14.649 8.705 -33.298 1.00 80.00 94 SER A N 1
ATOM 710 C CA . SER A 1 94 ? 13.728 7.704 -33.864 1.00 80.00 94 SER A CA 1
ATOM 711 C C . SER A 1 94 ? 12.754 8.261 -34.908 1.00 80.00 94 SER A C 1
ATOM 713 O O . SER A 1 94 ? 12.015 7.483 -35.507 1.00 80.00 94 SER A O 1
ATOM 715 N N . LYS A 1 95 ? 12.706 9.587 -35.095 1.00 77.19 95 LYS A N 1
ATOM 716 C CA . LYS A 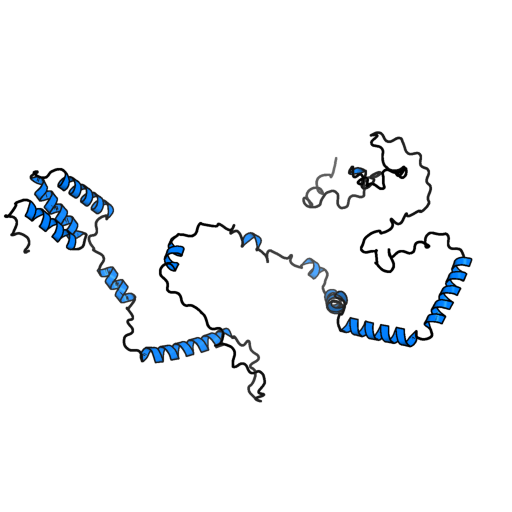1 95 ? 11.768 10.269 -36.005 1.00 77.19 95 LYS A CA 1
ATOM 717 C C . LYS A 1 95 ? 12.336 10.499 -37.410 1.00 77.19 95 LYS A C 1
ATOM 719 O O . LYS A 1 95 ? 11.561 10.725 -38.338 1.00 77.19 95 LYS A O 1
ATOM 724 N N . ASP A 1 96 ? 13.655 10.441 -37.574 1.00 82.44 96 ASP A N 1
ATOM 725 C CA . ASP A 1 96 ? 14.283 10.656 -38.875 1.00 82.44 96 ASP A CA 1
ATOM 726 C C . ASP A 1 96 ? 14.086 9.430 -39.792 1.00 82.44 96 ASP A C 1
ATOM 728 O O . ASP A 1 96 ? 13.991 8.300 -39.300 1.00 82.44 96 ASP A O 1
ATOM 732 N N . PRO A 1 97 ? 13.989 9.615 -41.126 1.00 85.12 97 PRO A N 1
ATOM 733 C CA . PRO A 1 97 ? 13.903 8.502 -42.066 1.00 85.12 97 PRO A CA 1
ATOM 734 C C . PRO A 1 97 ? 15.091 7.555 -41.884 1.00 85.12 97 PRO A C 1
ATOM 736 O O . PRO A 1 97 ? 16.234 7.974 -42.022 1.00 85.12 97 PRO A O 1
ATOM 739 N N . TYR A 1 98 ? 14.798 6.294 -41.570 1.00 87.44 98 TYR A N 1
ATOM 740 C CA . TYR A 1 98 ? 15.806 5.268 -41.330 1.00 87.44 98 TYR A CA 1
ATOM 741 C C . TYR A 1 98 ? 16.053 4.473 -42.613 1.00 87.44 98 TYR A C 1
ATOM 743 O O . TYR A 1 98 ? 15.184 3.713 -43.064 1.00 87.44 98 TYR A O 1
ATOM 751 N N . ASP A 1 99 ? 17.217 4.674 -43.220 1.00 91.75 99 ASP A N 1
ATOM 752 C CA . ASP A 1 99 ? 17.617 4.016 -44.454 1.00 91.75 99 ASP A CA 1
ATOM 753 C C . ASP A 1 99 ? 18.343 2.689 -44.173 1.00 91.75 99 ASP A C 1
ATOM 755 O O . ASP A 1 99 ? 18.735 2.358 -43.055 1.00 91.75 99 ASP A O 1
ATOM 759 N N . LYS A 1 100 ? 18.540 1.881 -45.221 1.00 91.94 100 LYS A N 1
ATOM 760 C CA . LYS A 1 100 ? 19.268 0.602 -45.100 1.00 91.94 100 LYS A CA 1
ATOM 761 C C . LYS A 1 100 ? 20.718 0.790 -44.659 1.00 91.94 100 LYS A C 1
ATOM 763 O O . LYS A 1 100 ? 21.258 -0.075 -43.979 1.00 91.94 100 LYS A O 1
ATOM 768 N N . ASP A 1 101 ? 21.324 1.908 -45.045 1.00 92.12 101 ASP A N 1
ATOM 769 C CA . ASP A 1 101 ? 22.689 2.248 -44.653 1.00 92.12 101 ASP A CA 1
ATOM 770 C C . ASP A 1 101 ? 22.763 2.539 -43.140 1.00 92.12 101 ASP A C 1
ATOM 772 O O . ASP A 1 101 ? 23.759 2.189 -42.506 1.00 92.12 101 ASP A O 1
ATOM 776 N N . ASP A 1 102 ? 21.696 3.090 -42.543 1.00 93.06 102 ASP A N 1
ATOM 777 C CA . ASP A 1 102 ? 21.584 3.298 -41.093 1.00 93.06 102 ASP A CA 1
ATOM 778 C C . ASP A 1 102 ? 21.431 1.961 -40.349 1.00 93.06 102 ASP A C 1
ATOM 780 O O . ASP A 1 102 ? 22.097 1.741 -39.340 1.00 93.06 102 ASP A O 1
ATOM 784 N N . GLU A 1 103 ? 20.646 1.017 -40.887 1.00 90.81 103 GLU A N 1
ATOM 785 C CA . GLU A 1 103 ? 20.517 -0.345 -40.332 1.00 90.81 103 GLU A CA 1
ATOM 786 C C . GLU A 1 103 ? 21.852 -1.101 -40.337 1.00 90.81 103 GLU A C 1
ATOM 788 O O . GLU A 1 103 ? 22.218 -1.770 -39.365 1.00 90.81 103 GLU A O 1
ATOM 793 N N . GLU A 1 104 ? 22.607 -0.991 -41.433 1.00 94.25 104 GLU A N 1
ATOM 794 C CA . GLU A 1 104 ? 23.941 -1.579 -41.540 1.00 94.25 104 GLU A CA 1
ATOM 795 C C . GLU A 1 104 ? 24.926 -0.909 -40.574 1.00 94.25 104 GLU A C 1
ATOM 797 O O . GLU A 1 104 ? 25.716 -1.603 -39.923 1.00 94.25 104 GLU A O 1
ATOM 802 N N . ALA A 1 105 ? 24.865 0.418 -40.439 1.00 94.25 105 ALA A N 1
ATOM 803 C CA . ALA A 1 105 ? 25.684 1.163 -39.493 1.00 94.25 105 ALA A CA 1
ATOM 804 C C . ALA A 1 105 ? 25.383 0.748 -38.046 1.00 94.25 105 ALA A C 1
ATOM 806 O O . ALA A 1 105 ? 26.312 0.384 -37.318 1.00 94.25 105 ALA A O 1
ATOM 807 N N 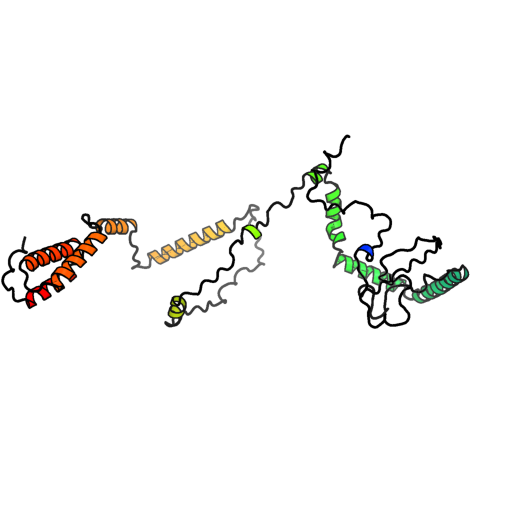. ASP A 1 106 ? 24.113 0.714 -37.645 1.00 94.31 106 ASP A N 1
ATOM 808 C CA . ASP A 1 106 ? 23.696 0.297 -36.308 1.00 94.31 106 ASP A CA 1
ATOM 809 C C . ASP A 1 106 ? 24.108 -1.143 -36.027 1.00 94.31 106 ASP A C 1
ATOM 811 O O . ASP A 1 106 ? 24.668 -1.413 -34.969 1.00 94.31 106 ASP A O 1
ATOM 815 N N . ALA A 1 107 ? 23.954 -2.065 -36.982 1.00 95.31 107 ALA A N 1
ATOM 816 C CA . ALA A 1 107 ? 24.417 -3.442 -36.826 1.00 95.31 107 ALA A CA 1
ATOM 817 C C . ALA A 1 107 ? 25.938 -3.532 -36.593 1.00 95.31 107 ALA A C 1
ATOM 819 O O . ALA A 1 107 ? 26.399 -4.350 -35.783 1.00 95.31 107 ALA A O 1
ATOM 820 N N . ILE A 1 108 ? 26.729 -2.697 -37.277 1.00 96.69 108 ILE A N 1
ATOM 821 C CA . ILE A 1 108 ? 28.180 -2.612 -37.079 1.00 96.69 108 ILE A CA 1
ATOM 822 C C . ILE A 1 108 ? 28.492 -2.049 -35.689 1.00 96.69 108 ILE A C 1
ATOM 824 O O . ILE A 1 108 ? 29.272 -2.670 -34.961 1.00 96.69 108 ILE A O 1
ATOM 828 N N . TYR A 1 109 ? 27.882 -0.934 -35.284 1.00 95.62 109 TYR A N 1
ATOM 829 C CA . TYR A 1 109 ? 28.110 -0.334 -33.965 1.00 95.62 109 TYR A CA 1
ATOM 830 C C . TYR A 1 109 ? 27.673 -1.261 -32.824 1.00 95.62 109 TYR A C 1
ATOM 832 O O . TYR A 1 109 ? 28.462 -1.520 -31.914 1.00 95.62 109 TYR A O 1
ATOM 840 N N . ASP A 1 110 ? 26.510 -1.897 -32.940 1.00 95.94 110 ASP A N 1
ATOM 841 C CA . ASP A 1 110 ? 26.032 -2.935 -32.027 1.00 95.94 110 ASP A CA 1
ATOM 842 C C . ASP A 1 110 ? 27.031 -4.083 -31.887 1.00 95.94 110 ASP A C 1
ATOM 844 O O . ASP A 1 110 ? 27.232 -4.632 -30.801 1.00 95.94 110 ASP A O 1
ATOM 848 N N . SER A 1 111 ? 27.631 -4.513 -33.000 1.00 95.31 111 SER A N 1
ATOM 849 C CA . SER A 1 111 ? 28.615 -5.596 -32.991 1.00 95.31 111 SER A CA 1
ATOM 850 C C . SER A 1 111 ? 29.900 -5.189 -32.268 1.00 95.31 111 SER A C 1
ATOM 852 O O . SER A 1 111 ? 30.486 -6.004 -31.547 1.00 95.31 111 SER A O 1
ATOM 854 N N . ILE A 1 112 ? 30.313 -3.926 -32.411 1.00 95.12 112 ILE A N 1
ATOM 855 C CA . ILE A 1 112 ? 31.457 -3.354 -31.704 1.00 95.12 112 ILE A CA 1
ATOM 856 C C . ILE A 1 112 ? 31.153 -3.314 -30.206 1.00 95.12 112 ILE A C 1
ATOM 858 O O . ILE A 1 112 ? 31.952 -3.838 -29.429 1.00 95.12 112 ILE A O 1
ATOM 862 N N . ASP A 1 113 ? 29.994 -2.807 -29.795 1.00 94.19 113 ASP A N 1
ATOM 863 C CA . ASP A 1 113 ? 29.605 -2.740 -28.383 1.00 94.19 113 ASP A CA 1
ATOM 864 C C . ASP A 1 113 ? 29.470 -4.132 -27.759 1.00 94.19 113 ASP A C 1
ATOM 866 O O . ASP A 1 113 ? 30.040 -4.400 -26.696 1.00 94.19 113 ASP A O 1
ATOM 870 N N . LYS A 1 114 ? 28.844 -5.082 -28.467 1.00 94.00 114 LYS A N 1
ATOM 871 C CA . LYS A 1 114 ? 28.772 -6.493 -28.046 1.00 94.00 114 LYS A CA 1
ATOM 872 C C . LYS A 1 114 ? 30.171 -7.081 -27.848 1.00 94.00 114 LYS A C 1
ATOM 874 O O . LYS A 1 114 ? 30.420 -7.707 -26.816 1.00 94.00 114 LYS A O 1
ATOM 879 N N . ARG A 1 115 ? 31.104 -6.832 -28.773 1.00 93.88 115 ARG A N 1
ATOM 880 C CA . ARG A 1 115 ? 32.507 -7.272 -28.674 1.00 93.88 115 ARG A CA 1
ATOM 881 C C . ARG A 1 115 ? 33.253 -6.604 -27.517 1.00 93.88 115 ARG A C 1
ATOM 883 O O . ARG A 1 115 ? 34.093 -7.236 -26.871 1.00 93.88 115 ARG A O 1
ATOM 890 N N . MET A 1 116 ? 32.977 -5.335 -27.239 1.00 92.44 116 MET A N 1
ATOM 891 C CA . MET A 1 116 ? 33.557 -4.633 -26.092 1.00 92.44 116 MET A CA 1
ATOM 892 C C . MET A 1 116 ? 33.051 -5.224 -24.771 1.00 92.44 116 MET A C 1
ATOM 894 O O . MET A 1 116 ? 33.835 -5.415 -23.834 1.00 92.44 116 MET A O 1
ATOM 898 N N . ASP A 1 117 ? 31.779 -5.614 -24.728 1.00 92.31 117 ASP A N 1
ATOM 899 C CA . ASP A 1 117 ? 31.125 -6.208 -23.569 1.00 92.31 117 ASP A CA 1
ATOM 900 C C . ASP A 1 117 ? 31.509 -7.673 -23.298 1.00 92.31 117 ASP A C 1
ATOM 902 O O . ASP A 1 117 ? 31.512 -8.101 -22.132 1.00 92.31 117 ASP A O 1
ATOM 906 N N . GLU A 1 118 ? 31.879 -8.431 -24.336 1.00 90.44 118 GLU A N 1
ATOM 907 C CA . GLU A 1 118 ? 32.210 -9.867 -24.298 1.00 90.44 118 GLU A CA 1
ATOM 908 C C . GLU A 1 118 ? 33.223 -10.237 -23.209 1.00 90.44 118 GLU A C 1
ATOM 910 O O . GLU A 1 118 ? 33.040 -11.240 -22.517 1.00 90.44 118 GLU A O 1
ATOM 915 N N . LYS A 1 119 ? 34.245 -9.401 -22.973 1.00 84.50 119 LYS A N 1
ATOM 916 C CA . LYS A 1 119 ? 35.344 -9.687 -22.024 1.00 84.50 119 LYS A CA 1
ATOM 917 C C . LYS A 1 119 ? 34.878 -10.012 -20.603 1.00 84.50 119 LYS A C 1
ATOM 919 O O . LYS A 1 119 ? 35.577 -10.708 -19.871 1.00 84.50 119 LYS A O 1
ATOM 924 N N . ARG A 1 120 ? 33.735 -9.471 -20.176 1.00 87.94 120 ARG A N 1
ATOM 925 C CA . ARG A 1 120 ? 33.144 -9.719 -18.847 1.00 87.94 120 ARG A CA 1
ATOM 926 C C . ARG A 1 120 ? 31.664 -10.063 -18.916 1.00 87.94 120 ARG A C 1
ATOM 928 O O . ARG A 1 120 ? 31.010 -10.055 -17.876 1.00 87.94 120 ARG A O 1
ATOM 935 N N . LYS A 1 121 ? 31.132 -10.336 -20.105 1.00 92.38 121 LYS A N 1
ATOM 936 C CA . LYS A 1 121 ? 29.703 -10.571 -20.311 1.00 92.38 121 LYS A CA 1
ATOM 937 C C . LYS A 1 121 ? 29.205 -11.728 -19.455 1.00 92.38 121 LYS A C 1
ATOM 939 O O . LYS A 1 121 ? 28.331 -11.529 -18.630 1.00 92.38 121 LYS A O 1
ATOM 944 N N . GLU A 1 122 ? 29.856 -12.888 -19.530 1.00 91.06 122 GLU A N 1
ATOM 945 C CA . GLU A 1 122 ? 29.438 -14.069 -18.762 1.00 91.06 122 GLU A CA 1
ATOM 946 C C . GLU A 1 122 ? 29.458 -13.828 -17.242 1.00 91.06 122 GLU A C 1
ATOM 948 O O . GLU A 1 122 ? 28.518 -14.195 -16.538 1.00 91.06 122 GLU A O 1
ATOM 953 N N . TYR A 1 123 ? 30.500 -13.170 -16.722 1.00 92.06 123 TYR A N 1
ATOM 954 C CA . TYR A 1 123 ? 30.588 -12.852 -15.295 1.00 92.06 123 TYR A CA 1
ATOM 955 C C . TYR A 1 123 ? 29.542 -11.813 -14.864 1.00 92.06 123 TYR A C 1
ATOM 957 O O . TYR A 1 123 ? 28.906 -11.999 -13.826 1.00 92.06 123 TYR A O 1
ATOM 965 N N . ARG A 1 124 ? 29.348 -10.739 -15.646 1.00 93.62 124 ARG A N 1
ATOM 966 C CA . ARG A 1 124 ? 28.330 -9.711 -15.379 1.00 93.62 124 ARG A CA 1
ATOM 967 C C . ARG A 1 124 ? 26.927 -10.291 -15.446 1.00 93.62 124 ARG A C 1
ATOM 969 O O . ARG A 1 124 ? 26.170 -10.080 -14.512 1.00 93.62 124 ARG A O 1
ATOM 976 N N . ASP A 1 125 ? 26.612 -11.057 -16.483 1.00 93.88 125 ASP A N 1
ATOM 977 C CA . ASP A 1 125 ? 25.291 -11.648 -16.689 1.00 93.88 125 ASP A CA 1
ATOM 978 C C . ASP A 1 125 ? 24.982 -12.692 -15.618 1.00 93.88 125 ASP A C 1
ATOM 980 O O . ASP A 1 125 ? 23.867 -12.730 -15.103 1.00 93.88 125 ASP A O 1
ATOM 984 N N . ARG A 1 126 ? 25.968 -13.518 -15.233 1.00 93.81 126 ARG A N 1
ATOM 985 C CA . ARG A 1 126 ? 25.816 -14.465 -14.120 1.00 93.81 126 ARG A CA 1
ATOM 986 C C . ARG A 1 126 ? 25.559 -13.731 -12.809 1.00 93.81 126 ARG A C 1
ATOM 988 O O . ARG A 1 126 ? 24.599 -14.064 -12.125 1.00 93.81 126 ARG A O 1
ATOM 995 N N . ARG A 1 127 ? 26.363 -12.715 -12.486 1.00 94.94 127 ARG A N 1
ATOM 996 C CA . ARG A 1 127 ? 26.186 -11.922 -11.263 1.00 94.94 127 ARG A CA 1
ATOM 997 C C . ARG A 1 127 ? 24.851 -11.180 -11.256 1.00 94.94 127 ARG A C 1
ATOM 999 O O . ARG A 1 127 ? 24.136 -11.250 -10.270 1.00 94.94 127 ARG A O 1
ATOM 1006 N N . LEU A 1 128 ? 24.486 -10.533 -12.362 1.00 94.06 128 LEU A N 1
ATOM 1007 C CA . LEU A 1 128 ? 23.206 -9.844 -12.516 1.00 94.06 128 LEU A CA 1
ATOM 1008 C C . LEU A 1 128 ? 22.045 -10.822 -12.344 1.00 94.06 128 LEU A C 1
ATOM 1010 O O . LEU A 1 128 ? 21.078 -10.497 -11.665 1.00 94.06 128 LEU A O 1
ATOM 1014 N N . ARG A 1 129 ? 22.142 -12.029 -12.910 1.00 95.38 129 ARG A N 1
ATOM 1015 C CA . ARG A 1 129 ? 21.126 -13.073 -12.746 1.00 95.38 129 ARG A CA 1
ATOM 1016 C C . ARG A 1 129 ? 21.012 -13.531 -11.294 1.00 95.38 129 ARG A C 1
ATOM 1018 O O . ARG A 1 129 ? 19.901 -13.557 -10.778 1.00 95.38 129 ARG A O 1
ATOM 1025 N N . GLU A 1 130 ? 22.127 -13.841 -10.637 1.00 95.38 130 GLU A N 1
ATOM 1026 C CA . GLU A 1 130 ? 22.152 -14.247 -9.225 1.00 95.38 130 GLU A CA 1
ATOM 1027 C C . GLU A 1 130 ? 21.613 -13.143 -8.302 1.00 95.38 130 GLU A C 1
ATOM 1029 O O . GLU A 1 130 ? 20.781 -13.418 -7.439 1.00 95.38 130 GLU A O 1
ATOM 1034 N N . ASP A 1 131 ? 22.023 -11.890 -8.512 1.00 93.25 131 ASP A N 1
ATOM 1035 C CA . ASP A 1 131 ? 21.559 -10.734 -7.739 1.00 93.25 131 ASP A CA 1
ATOM 1036 C C . ASP A 1 131 ? 20.057 -10.488 -7.968 1.00 93.25 131 ASP A C 1
ATOM 1038 O O . ASP A 1 131 ? 19.311 -10.250 -7.018 1.00 93.25 131 ASP A O 1
ATOM 1042 N N . LEU A 1 132 ? 19.573 -10.617 -9.208 1.00 91.62 132 LEU A N 1
ATOM 1043 C CA . LEU A 1 132 ? 18.153 -10.492 -9.544 1.00 91.62 132 LEU A CA 1
ATOM 1044 C C . LEU A 1 132 ? 17.317 -11.636 -8.947 1.00 91.62 132 LEU A C 1
ATOM 1046 O O . LEU A 1 132 ? 16.186 -11.412 -8.513 1.00 91.62 132 LEU A O 1
ATOM 1050 N N . GLU A 1 133 ? 17.845 -12.859 -8.917 1.00 92.12 133 GLU A N 1
ATOM 1051 C CA . GLU A 1 133 ? 17.205 -14.013 -8.280 1.00 92.12 133 GLU A CA 1
ATOM 1052 C C . GLU A 1 133 ? 17.149 -13.858 -6.761 1.00 92.12 133 GLU A C 1
ATOM 1054 O O . GLU A 1 133 ? 16.079 -14.049 -6.181 1.00 92.12 133 GLU A O 1
ATOM 1059 N N . ARG A 1 134 ? 18.247 -13.438 -6.122 1.00 93.50 134 ARG A N 1
ATOM 1060 C CA . ARG A 1 134 ? 18.273 -13.098 -4.692 1.00 93.50 134 ARG A CA 1
ATOM 1061 C C . ARG A 1 134 ? 17.288 -11.985 -4.374 1.00 93.50 134 ARG A C 1
ATOM 1063 O O . ARG A 1 134 ? 16.461 -12.153 -3.488 1.00 93.50 134 ARG A O 1
ATOM 1070 N N . TYR A 1 135 ? 17.287 -10.905 -5.151 1.00 90.50 135 TYR A N 1
ATOM 1071 C CA . TYR A 1 135 ? 16.343 -9.802 -4.978 1.00 90.50 135 TYR A CA 1
ATOM 1072 C C . TYR A 1 135 ? 14.888 -10.265 -5.108 1.00 90.50 135 TYR A C 1
ATOM 1074 O O . TYR A 1 135 ? 14.033 -9.856 -4.327 1.00 90.50 135 TYR A O 1
ATOM 1082 N N . ARG A 1 136 ? 14.587 -11.157 -6.061 1.00 89.69 136 ARG A N 1
ATOM 1083 C CA . ARG A 1 136 ? 13.246 -11.747 -6.210 1.00 89.69 136 ARG A CA 1
ATOM 1084 C C . ARG A 1 136 ? 12.869 -12.664 -5.047 1.00 89.69 136 ARG A C 1
ATOM 1086 O O . ARG A 1 136 ? 11.688 -12.735 -4.724 1.00 89.69 136 ARG A O 1
ATOM 1093 N N . GLN A 1 137 ? 13.830 -13.355 -4.436 1.00 88.94 137 GLN A N 1
ATOM 1094 C CA . GLN A 1 137 ? 13.600 -14.181 -3.245 1.00 88.94 137 GLN A CA 1
ATOM 1095 C C . GLN A 1 137 ? 13.398 -13.322 -1.989 1.00 88.94 137 GLN A C 1
ATOM 1097 O O . GLN A 1 137 ? 12.483 -13.581 -1.215 1.00 88.94 137 GLN A O 1
ATOM 1102 N N . GLU A 1 138 ? 14.210 -12.280 -1.805 1.00 89.88 138 GLU A N 1
ATOM 1103 C CA . GLU A 1 138 ? 14.142 -11.366 -0.660 1.00 89.88 138 GLU A CA 1
ATOM 1104 C C . GLU A 1 138 ? 12.917 -10.446 -0.724 1.00 89.88 138 GLU A C 1
ATOM 1106 O O . GLU A 1 138 ? 12.254 -10.198 0.284 1.00 89.88 138 GLU A O 1
ATOM 1111 N N . ARG A 1 139 ? 12.610 -9.920 -1.915 1.00 90.06 139 ARG A N 1
ATOM 1112 C CA . ARG A 1 139 ? 11.506 -8.986 -2.163 1.00 90.06 139 ARG A CA 1
ATOM 1113 C C . ARG A 1 139 ? 10.735 -9.399 -3.420 1.00 90.06 139 ARG A C 1
ATOM 1115 O O . ARG A 1 139 ? 10.817 -8.725 -4.453 1.00 90.06 139 ARG A O 1
ATOM 1122 N N . PRO A 1 140 ? 9.941 -10.483 -3.353 1.00 91.06 140 PRO A N 1
ATOM 1123 C CA . PRO A 1 140 ? 9.083 -10.866 -4.465 1.00 91.06 140 PRO A CA 1
ATOM 1124 C C . PRO A 1 140 ? 8.105 -9.734 -4.785 1.00 91.06 140 PRO A C 1
ATOM 1126 O O . PRO A 1 140 ? 7.581 -9.075 -3.880 1.00 91.06 140 PRO A O 1
ATOM 1129 N N . LYS A 1 141 ? 7.824 -9.515 -6.077 1.00 92.06 141 LYS A N 1
ATOM 1130 C CA . LYS A 1 141 ? 6.826 -8.517 -6.491 1.00 92.06 141 LYS A CA 1
ATOM 1131 C C . LYS A 1 141 ? 5.466 -8.885 -5.899 1.00 92.06 141 LYS A C 1
ATOM 1133 O O . LYS A 1 141 ? 5.120 -10.061 -5.836 1.00 92.06 141 LYS A O 1
ATOM 1138 N N . ILE A 1 142 ? 4.656 -7.885 -5.554 1.00 88.94 142 ILE A N 1
ATOM 1139 C CA . ILE A 1 142 ? 3.320 -8.083 -4.959 1.00 88.94 142 ILE A CA 1
ATOM 1140 C C . ILE A 1 142 ? 2.492 -9.073 -5.797 1.00 88.94 142 ILE A C 1
ATOM 1142 O O . ILE A 1 142 ? 1.967 -10.052 -5.286 1.00 88.94 142 ILE A O 1
ATOM 1146 N N . GLN A 1 143 ? 2.469 -8.902 -7.119 1.00 91.50 143 GLN A N 1
ATOM 1147 C CA . GLN A 1 143 ? 1.760 -9.809 -8.029 1.00 91.50 143 GLN A CA 1
ATOM 1148 C C . GLN A 1 143 ? 2.280 -11.261 -7.998 1.00 91.50 143 GLN A C 1
ATOM 1150 O O . GLN A 1 143 ? 1.510 -12.183 -8.248 1.00 91.50 143 GLN A O 1
ATOM 1155 N N . GLN A 1 144 ? 3.568 -11.477 -7.703 1.00 90.38 144 GLN A N 1
ATOM 1156 C CA . GLN A 1 144 ? 4.162 -12.812 -7.575 1.00 90.38 144 GLN A CA 1
ATOM 1157 C C . GLN A 1 144 ? 3.777 -13.470 -6.245 1.00 90.38 144 GLN A C 1
ATOM 1159 O O . GLN A 1 144 ? 3.468 -14.659 -6.247 1.00 90.38 144 GLN A O 1
ATOM 1164 N N . GLN A 1 145 ? 3.712 -12.695 -5.153 1.00 90.44 145 GLN A N 1
ATOM 1165 C CA . GLN A 1 145 ? 3.236 -13.159 -3.839 1.00 90.44 145 GLN A CA 1
ATOM 1166 C C . GLN A 1 145 ? 1.788 -13.658 -3.890 1.00 90.44 145 GLN A C 1
ATOM 1168 O O . GLN A 1 145 ? 1.445 -14.581 -3.170 1.00 90.44 145 GLN A O 1
ATOM 1173 N N . PHE A 1 146 ? 0.961 -13.057 -4.752 1.00 93.50 146 PHE A N 1
ATOM 1174 C CA . PHE A 1 146 ? -0.447 -13.421 -4.943 1.00 93.50 146 PHE A CA 1
ATOM 1175 C C . PHE A 1 146 ? -0.688 -14.301 -6.180 1.00 93.50 146 PHE A C 1
ATOM 1177 O O . PHE A 1 146 ? -1.832 -14.469 -6.601 1.00 93.50 146 PHE A O 1
ATOM 1184 N N . SER A 1 147 ? 0.358 -14.822 -6.827 1.00 94.38 147 SER A N 1
ATOM 1185 C CA . SER A 1 147 ? 0.201 -15.581 -8.077 1.00 94.38 147 SER A CA 1
ATOM 1186 C C . SER A 1 147 ? -0.472 -16.942 -7.869 1.00 94.38 147 SER A C 1
ATOM 1188 O O . SER A 1 147 ? -1.233 -17.394 -8.725 1.00 94.38 147 SER A O 1
ATOM 1190 N N . ASP A 1 148 ? -0.241 -17.564 -6.717 1.00 94.62 148 ASP A N 1
ATOM 1191 C CA . ASP A 1 148 ? -0.897 -18.780 -6.242 1.00 94.62 148 ASP A CA 1
ATOM 1192 C C . ASP A 1 148 ? -2.379 -18.534 -5.918 1.00 94.62 148 ASP A C 1
ATOM 1194 O O . ASP A 1 148 ? -3.243 -19.248 -6.425 1.00 94.62 148 ASP A O 1
ATOM 1198 N N . LEU A 1 149 ? -2.684 -17.464 -5.180 1.00 95.06 149 LEU A N 1
ATOM 1199 C CA . LEU A 1 149 ? -4.041 -17.036 -4.845 1.00 95.06 149 LEU A CA 1
ATOM 1200 C C . LEU A 1 149 ? -4.821 -16.604 -6.092 1.00 95.06 149 LEU A C 1
ATOM 1202 O O . LEU A 1 149 ? -6.009 -16.878 -6.218 1.00 95.06 149 LEU A O 1
ATOM 1206 N N . LYS A 1 150 ? -4.159 -15.984 -7.073 1.00 95.00 150 LYS A N 1
ATOM 1207 C CA . LYS A 1 150 ? -4.776 -15.667 -8.367 1.00 95.00 150 LYS A CA 1
ATOM 1208 C C . LYS A 1 150 ? -5.100 -16.930 -9.172 1.00 95.00 150 LYS A C 1
ATOM 1210 O O . LYS A 1 150 ? -6.100 -16.944 -9.884 1.00 95.00 150 LYS A O 1
ATOM 1215 N N . ARG A 1 151 ? -4.283 -17.986 -9.075 1.00 95.12 151 ARG A N 1
ATOM 1216 C CA . ARG A 1 151 ? -4.576 -19.286 -9.705 1.00 95.12 151 ARG A CA 1
ATOM 1217 C C . ARG A 1 151 ? -5.718 -20.013 -9.001 1.00 95.12 151 ARG A C 1
ATOM 1219 O O . ARG A 1 151 ? -6.562 -20.567 -9.695 1.00 95.12 151 ARG A O 1
ATOM 1226 N N . SER A 1 152 ? -5.784 -19.989 -7.667 1.00 93.69 152 SER A N 1
ATOM 1227 C CA . SER A 1 152 ? -6.917 -20.576 -6.935 1.00 93.69 152 SER A CA 1
ATOM 1228 C C . SER A 1 152 ? -8.220 -19.820 -7.199 1.00 93.69 152 SER A C 1
ATOM 1230 O O . SER A 1 152 ? -9.271 -20.429 -7.329 1.00 93.69 152 SER A O 1
ATOM 1232 N N . LEU A 1 153 ? -8.157 -18.507 -7.407 1.00 91.94 153 LEU A N 1
ATOM 1233 C CA . LEU A 1 153 ? -9.312 -17.691 -7.781 1.00 91.94 153 LEU A CA 1
ATOM 1234 C C . LEU A 1 153 ? -9.914 -18.064 -9.154 1.00 91.94 153 LEU A C 1
ATOM 1236 O O . LEU A 1 153 ? -11.075 -17.757 -9.408 1.00 91.94 153 LEU A O 1
ATOM 1240 N N . ALA A 1 154 ? -9.178 -18.777 -10.016 1.00 94.62 154 ALA A N 1
ATOM 1241 C CA . ALA A 1 154 ? -9.710 -19.299 -11.276 1.00 94.62 154 ALA A CA 1
ATOM 1242 C C . ALA A 1 154 ? -10.696 -20.469 -11.091 1.00 94.62 154 ALA A C 1
ATOM 1244 O O . ALA A 1 154 ? -11.462 -20.753 -12.007 1.00 94.62 154 ALA A O 1
ATOM 1245 N N . SER A 1 155 ? -10.693 -21.151 -9.936 1.00 93.19 155 SER A N 1
ATOM 1246 C CA . SER A 1 155 ? -11.651 -22.230 -9.655 1.00 93.19 155 SER A CA 1
ATOM 1247 C C . SER A 1 155 ? -13.023 -21.725 -9.199 1.00 93.19 155 SER A C 1
ATOM 1249 O O . SER A 1 155 ? -13.952 -22.521 -9.115 1.00 93.19 155 SER A O 1
ATOM 1251 N N . VAL A 1 156 ? -13.149 -20.432 -8.881 1.00 94.62 156 VAL A N 1
ATOM 1252 C CA . VAL A 1 156 ? -14.405 -19.810 -8.441 1.00 94.62 156 VAL A CA 1
ATOM 1253 C C . VAL A 1 156 ? -15.327 -19.635 -9.644 1.00 94.62 156 VAL A C 1
ATOM 1255 O O . VAL A 1 156 ? -14.941 -19.061 -10.666 1.00 94.62 156 VAL A O 1
ATOM 1258 N N . THR A 1 157 ? -16.556 -20.128 -9.530 1.00 94.50 157 THR A N 1
ATOM 1259 C CA . THR A 1 157 ? -17.532 -20.108 -10.625 1.00 94.50 157 THR A CA 1
ATOM 1260 C C . THR A 1 157 ? -18.115 -18.712 -10.838 1.00 94.50 157 THR A C 1
ATOM 1262 O O . THR A 1 157 ? -18.199 -17.898 -9.921 1.00 94.50 157 THR A O 1
ATOM 1265 N N . SER A 1 158 ? -18.577 -18.419 -12.058 1.00 92.19 158 SER A N 1
ATOM 1266 C CA . SER A 1 158 ? -19.217 -17.128 -12.365 1.00 92.19 158 SER A CA 1
ATOM 1267 C C . SER A 1 158 ? -20.474 -16.852 -11.523 1.00 92.19 158 SER A C 1
ATOM 1269 O O . SER A 1 158 ? -20.851 -15.692 -11.345 1.00 92.19 158 SER A O 1
ATOM 1271 N N . GLU A 1 159 ? -21.136 -17.899 -11.028 1.00 91.75 159 GLU A N 1
ATOM 1272 C CA . GLU A 1 159 ? -22.283 -17.775 -10.129 1.00 91.75 159 GLU A CA 1
ATOM 1273 C C . GLU A 1 159 ? -21.834 -17.285 -8.748 1.00 91.75 159 GLU A C 1
ATOM 1275 O O . GLU A 1 159 ? -22.360 -16.288 -8.258 1.00 91.75 159 GLU A O 1
ATOM 1280 N N . GLU A 1 160 ? -20.772 -17.872 -8.185 1.00 92.75 160 GLU A N 1
ATOM 1281 C CA . GLU A 1 160 ? -20.159 -17.405 -6.934 1.00 92.75 160 GLU A CA 1
ATOM 1282 C C . GLU A 1 160 ? -19.700 -15.944 -7.043 1.00 92.75 160 GLU A C 1
ATOM 1284 O O . GLU A 1 160 ? -19.991 -15.150 -6.149 1.00 92.75 160 GLU A O 1
ATOM 1289 N N . TRP A 1 161 ? -19.103 -15.551 -8.177 1.00 94.19 161 TRP A N 1
ATOM 1290 C CA . TRP A 1 161 ? -18.754 -14.153 -8.478 1.00 94.19 161 TRP A CA 1
ATOM 1291 C C . TRP A 1 161 ? -19.949 -13.198 -8.428 1.00 94.19 161 TRP A C 1
ATOM 1293 O O . TRP A 1 161 ? -19.809 -12.057 -7.991 1.00 94.19 161 TRP A O 1
ATOM 1303 N N . SER A 1 162 ? -21.122 -13.660 -8.858 1.00 91.31 162 SER A N 1
ATOM 1304 C CA . SER A 1 162 ? -22.350 -12.857 -8.879 1.00 91.31 162 SER A CA 1
ATOM 1305 C C . SER A 1 162 ? -23.006 -12.751 -7.499 1.00 91.31 162 SER A C 1
ATOM 1307 O O . SER A 1 162 ? -23.797 -11.841 -7.261 1.00 91.31 162 SER A O 1
ATOM 1309 N N . THR A 1 163 ? -22.669 -13.666 -6.587 1.00 92.25 163 THR A N 1
ATOM 1310 C CA . THR A 1 163 ? -23.206 -13.724 -5.217 1.00 92.25 163 THR A CA 1
ATOM 1311 C C . THR A 1 163 ? -22.287 -13.114 -4.160 1.00 92.25 163 THR A C 1
ATOM 1313 O O . THR A 1 163 ? -22.629 -13.149 -2.978 1.00 92.25 163 THR A O 1
ATOM 1316 N N . ILE A 1 164 ? -21.140 -12.538 -4.551 1.00 90.56 164 ILE A N 1
ATOM 1317 C CA . ILE A 1 164 ? -20.253 -11.843 -3.610 1.00 90.56 164 ILE A CA 1
ATOM 1318 C C . ILE A 1 164 ? -21.059 -10.729 -2.922 1.00 90.56 164 ILE A C 1
ATOM 1320 O O . ILE A 1 164 ? -21.535 -9.815 -3.604 1.00 90.56 164 ILE A O 1
ATOM 1324 N N . PRO A 1 165 ? -21.228 -10.774 -1.587 1.00 90.06 165 PRO A N 1
ATOM 1325 C CA . PRO A 1 165 ? -21.923 -9.715 -0.883 1.00 90.06 165 PRO A CA 1
ATOM 1326 C C . PRO A 1 165 ? -21.113 -8.426 -1.010 1.00 90.06 165 PRO A C 1
ATOM 1328 O O . PRO A 1 165 ? -19.887 -8.421 -0.875 1.00 90.06 165 PRO A O 1
ATOM 1331 N N . GLU A 1 166 ? -21.803 -7.312 -1.246 1.00 84.88 166 GLU A N 1
ATOM 1332 C CA . GLU A 1 166 ? -21.187 -5.998 -1.106 1.00 84.88 166 GLU A CA 1
ATOM 1333 C C . GLU A 1 166 ? -20.632 -5.858 0.320 1.00 84.88 166 GLU A C 1
ATOM 1335 O O . GLU A 1 166 ? -21.104 -6.512 1.257 1.00 84.88 166 GLU A O 1
ATOM 1340 N N . VAL A 1 167 ? -19.645 -4.982 0.498 1.00 80.12 167 VAL A N 1
ATOM 1341 C CA . VAL A 1 167 ? -19.180 -4.529 1.811 1.00 80.12 167 VAL A CA 1
ATOM 1342 C C . VAL A 1 167 ? -20.293 -3.738 2.514 1.00 80.12 167 VAL A C 1
ATOM 1344 O O . VAL A 1 167 ? -20.171 -2.541 2.755 1.00 80.12 167 VAL A O 1
ATOM 1347 N N . GLY A 1 168 ? -21.393 -4.409 2.866 1.00 74.75 168 GLY A N 1
ATOM 1348 C CA . GLY A 1 168 ? -22.434 -3.874 3.726 1.00 74.75 168 GLY A CA 1
ATOM 1349 C C . GLY A 1 168 ? -21.805 -3.290 4.988 1.00 74.75 168 GLY A C 1
ATOM 1350 O O . GLY A 1 168 ? -20.679 -3.649 5.340 1.00 74.75 168 GLY A O 1
ATOM 1351 N N . ASP A 1 169 ? -22.536 -2.371 5.621 1.00 68.19 169 ASP A N 1
ATOM 1352 C CA . ASP A 1 169 ? -22.134 -1.392 6.644 1.00 68.19 169 ASP A CA 1
ATOM 1353 C C . ASP A 1 169 ? -21.366 -1.946 7.871 1.00 68.19 169 ASP A C 1
ATOM 1355 O O . ASP A 1 169 ? -21.766 -1.852 9.031 1.00 68.19 169 ASP A O 1
ATOM 1359 N N . SER A 1 170 ? -20.202 -2.526 7.613 1.00 64.19 170 SER A N 1
ATOM 1360 C CA . SER A 1 170 ? -19.224 -3.052 8.563 1.00 64.19 170 SER A CA 1
ATOM 1361 C C . SER A 1 170 ? -18.448 -1.914 9.218 1.00 64.19 170 SER A C 1
ATOM 1363 O O . SER A 1 170 ? -17.840 -2.069 10.278 1.00 64.19 170 SER A O 1
ATOM 1365 N N . ARG A 1 171 ? -18.516 -0.722 8.617 1.00 62.94 171 ARG A N 1
ATOM 1366 C CA . ARG A 1 171 ? -17.989 0.527 9.151 1.00 62.94 171 ARG A CA 1
ATOM 1367 C C . ARG A 1 171 ? -19.104 1.554 9.211 1.00 62.94 171 ARG A C 1
ATOM 1369 O O . ARG A 1 171 ? -18.992 2.637 8.638 1.00 62.94 171 ARG A O 1
ATOM 1376 N N . ASN A 1 172 ? -20.042 1.295 10.113 1.00 62.78 172 ASN A N 1
ATOM 1377 C CA . ASN A 1 172 ? -20.959 2.290 10.658 1.00 62.78 172 ASN A CA 1
ATOM 1378 C C . ASN A 1 172 ? -20.214 3.360 11.490 1.00 62.78 172 ASN A C 1
ATOM 1380 O O . ASN A 1 172 ? -20.695 3.845 12.507 1.00 62.78 172 ASN A O 1
ATOM 1384 N N . ARG A 1 173 ? -18.982 3.731 11.112 1.00 64.94 173 ARG A N 1
ATOM 1385 C CA . ARG A 1 173 ? -18.136 4.723 11.784 1.00 64.94 173 ARG A CA 1
ATOM 1386 C C . ARG A 1 173 ? -18.795 6.096 11.749 1.00 64.94 173 ARG A C 1
ATOM 1388 O O . ARG A 1 173 ? -18.711 6.830 12.727 1.00 64.94 173 ARG A O 1
ATOM 1395 N N . LYS A 1 174 ? -19.483 6.412 10.648 1.00 64.69 174 LYS A N 1
ATOM 1396 C CA . LYS A 1 174 ? -20.190 7.683 10.475 1.00 64.69 174 LYS A CA 1
ATOM 1397 C C . LYS A 1 174 ? -21.474 7.757 11.314 1.00 64.69 174 LYS A C 1
ATOM 1399 O O . LYS A 1 174 ? -21.768 8.828 11.825 1.00 64.69 174 LYS A O 1
ATOM 1404 N N . GLN A 1 175 ? -22.180 6.640 11.531 1.00 66.75 175 GLN A N 1
ATOM 1405 C CA . GLN A 1 175 ? -23.345 6.597 12.433 1.00 66.75 175 GLN A CA 1
ATOM 1406 C C . GLN A 1 175 ? -22.972 6.395 13.912 1.00 66.75 175 GLN A C 1
ATOM 1408 O O . GLN A 1 175 ? -23.695 6.866 14.782 1.00 66.75 175 GLN A O 1
ATOM 1413 N N . ARG A 1 176 ? -21.845 5.729 14.227 1.00 64.31 176 ARG A N 1
ATOM 1414 C CA . ARG A 1 176 ? -21.367 5.500 15.610 1.00 64.31 176 ARG A CA 1
ATOM 1415 C C . ARG A 1 176 ? -20.646 6.693 16.226 1.00 64.31 176 ARG A C 1
ATOM 1417 O O . ARG A 1 176 ? -20.506 6.713 17.446 1.00 64.31 176 ARG A O 1
ATOM 1424 N N . ASN A 1 177 ? -20.226 7.683 15.433 1.00 63.94 177 ASN A N 1
ATOM 1425 C CA . ASN A 1 177 ? -19.690 8.936 15.965 1.00 63.94 177 ASN A CA 1
ATOM 1426 C C . ASN A 1 177 ? -20.621 10.148 15.743 1.00 63.94 177 ASN A C 1
ATOM 1428 O O . ASN A 1 177 ? -20.222 11.103 15.080 1.00 63.94 177 ASN A O 1
ATOM 1432 N N . PRO A 1 178 ? -21.850 10.156 16.301 1.00 64.50 178 PRO A N 1
ATOM 1433 C CA . PRO A 1 178 ? -22.697 11.344 16.320 1.00 64.50 178 PRO A CA 1
ATOM 1434 C C . PRO A 1 178 ? -22.305 12.307 17.454 1.00 64.50 178 PRO A C 1
ATOM 1436 O O . PRO A 1 178 ? -22.955 13.333 17.648 1.00 64.50 178 PRO A O 1
ATOM 1439 N N . ARG A 1 179 ? -21.262 11.991 18.239 1.00 63.41 179 ARG A N 1
ATOM 1440 C CA . ARG A 1 179 ? -20.732 12.906 19.248 1.00 63.41 179 ARG A CA 1
ATOM 1441 C C . ARG A 1 179 ? -19.895 13.968 18.546 1.00 63.41 179 ARG A C 1
ATOM 1443 O O . ARG A 1 179 ? -18.684 13.841 18.428 1.00 63.41 179 ARG A O 1
ATOM 1450 N N . ALA A 1 180 ? -20.555 15.031 18.096 1.00 68.62 180 ALA A N 1
ATOM 1451 C CA . ALA A 1 180 ? -19.879 16.313 17.969 1.00 68.62 180 ALA A CA 1
ATOM 1452 C C . ALA A 1 180 ? -19.246 16.635 19.332 1.00 68.62 180 ALA A C 1
ATOM 1454 O O . ALA A 1 180 ? -19.926 16.528 20.358 1.00 68.62 180 ALA A O 1
ATOM 1455 N N . GLU A 1 181 ? -17.951 16.952 19.350 1.00 69.81 181 GLU A N 1
ATOM 1456 C CA . GLU A 1 181 ? -17.220 17.281 20.572 1.00 69.81 181 GLU A CA 1
ATOM 1457 C C . GLU A 1 181 ? -17.847 18.521 21.215 1.00 69.81 181 GLU A C 1
ATOM 1459 O O . GLU A 1 181 ? -17.639 19.661 20.804 1.00 69.81 181 GLU A O 1
ATOM 1464 N N . LYS A 1 182 ? -18.717 18.277 22.195 1.00 72.62 182 LYS A N 1
ATOM 1465 C CA . LYS A 1 182 ? -19.427 19.311 22.932 1.00 72.62 182 LYS A CA 1
ATOM 1466 C C . LYS A 1 182 ? -18.568 19.654 24.137 1.00 72.62 182 LYS A C 1
ATOM 1468 O O . LYS A 1 182 ? -18.681 19.029 25.187 1.00 72.62 182 LYS A O 1
ATOM 1473 N N . PHE A 1 183 ? -17.659 20.603 23.948 1.00 74.56 183 PHE A N 1
ATOM 1474 C CA . PHE A 1 183 ? -16.829 21.125 25.025 1.00 74.56 183 PHE A CA 1
ATOM 1475 C C . PHE A 1 183 ? -17.713 21.908 25.999 1.00 74.56 183 PHE A C 1
ATOM 1477 O O . PHE A 1 183 ? -18.152 23.019 25.710 1.00 74.56 183 PHE A O 1
ATOM 1484 N N . THR A 1 184 ? -18.026 21.305 27.142 1.00 80.12 184 THR A N 1
ATOM 1485 C CA . THR A 1 184 ? -18.613 22.017 28.280 1.00 80.12 184 THR A CA 1
ATOM 1486 C C . THR A 1 184 ? -17.483 22.600 29.125 1.00 80.12 184 THR A C 1
ATOM 1488 O O . THR A 1 184 ? -16.511 21.878 29.368 1.00 80.12 184 THR A O 1
ATOM 1491 N N . PRO A 1 185 ? -17.580 23.859 29.592 1.00 81.38 185 PRO A N 1
ATOM 1492 C CA . PRO A 1 185 ? -16.595 24.404 30.518 1.00 81.38 185 PRO A CA 1
ATOM 1493 C C . PRO A 1 185 ? -16.498 23.499 31.751 1.00 81.38 185 PRO A C 1
ATOM 1495 O O . PRO A 1 185 ? -17.511 23.014 32.263 1.00 81.38 185 PRO A O 1
ATOM 1498 N N . LEU A 1 186 ? -15.267 23.223 32.180 1.00 77.75 186 LEU A N 1
ATOM 1499 C CA . LEU A 1 186 ? -15.005 22.402 33.357 1.00 77.75 186 LEU A CA 1
ATOM 1500 C C . LEU A 1 186 ? -15.584 23.099 34.601 1.00 77.75 186 LEU A C 1
ATOM 1502 O O . LEU A 1 186 ? -15.449 24.316 34.720 1.00 77.75 186 LEU A O 1
ATOM 1506 N N . PRO A 1 187 ? -16.220 22.369 35.533 1.00 82.12 187 PRO A N 1
ATOM 1507 C CA . PRO A 1 187 ? -16.671 22.958 36.785 1.00 82.12 187 PRO A CA 1
ATOM 1508 C C . PRO A 1 187 ? -15.469 23.292 37.684 1.00 82.12 187 PRO A C 1
ATOM 1510 O O . PRO A 1 187 ? -14.578 22.457 37.868 1.00 82.12 187 PRO A O 1
ATOM 1513 N N . ASP A 1 188 ? -15.484 24.473 38.309 1.00 70.50 188 ASP A N 1
ATOM 1514 C CA . ASP A 1 188 ? -14.420 24.980 39.202 1.00 70.50 188 ASP A CA 1
ATOM 1515 C C . ASP A 1 188 ? -14.086 24.046 40.380 1.00 70.50 188 ASP A C 1
ATOM 1517 O O . ASP A 1 188 ? -12.996 24.107 40.949 1.00 70.50 188 ASP A O 1
ATOM 1521 N N . SER A 1 189 ? -14.970 23.097 40.703 1.00 74.50 189 SER A N 1
ATOM 1522 C CA . SER A 1 189 ? -14.723 22.043 41.694 1.00 74.50 189 SER A CA 1
ATOM 1523 C C . SER A 1 189 ? -13.512 21.153 41.374 1.00 74.50 189 SER A C 1
ATOM 1525 O O . SER A 1 189 ? -12.941 20.554 42.285 1.00 74.50 189 SER A O 1
ATOM 1527 N N . LEU A 1 190 ? -13.106 21.047 40.101 1.00 69.88 190 LEU A N 1
ATOM 1528 C CA . LEU A 1 190 ? -11.893 20.315 39.710 1.00 69.88 190 LEU A CA 1
ATOM 1529 C C . LEU A 1 190 ? -10.610 21.078 40.067 1.00 69.88 190 LEU A C 1
ATOM 1531 O O . LEU A 1 190 ? -9.599 20.451 40.369 1.00 69.88 190 LEU A O 1
ATOM 1535 N N . ILE A 1 191 ? -10.659 22.411 40.102 1.00 71.31 191 ILE A N 1
ATOM 1536 C CA . ILE A 1 191 ? -9.531 23.262 40.505 1.00 71.31 191 ILE A CA 1
ATOM 1537 C C . ILE A 1 191 ? -9.386 23.233 42.034 1.00 71.31 191 ILE A C 1
ATOM 1539 O O . ILE A 1 191 ? -8.275 23.147 42.556 1.00 71.31 191 ILE A O 1
ATOM 1543 N N . SER A 1 192 ? -10.504 23.195 42.769 1.00 65.81 192 SER A N 1
ATOM 1544 C CA . SER A 1 192 ? -10.496 23.118 44.237 1.00 65.81 192 SER A CA 1
ATOM 1545 C C . SER A 1 192 ? -9.913 21.811 44.784 1.00 65.81 192 SER A C 1
ATOM 1547 O O . SER A 1 192 ? -9.322 21.818 45.861 1.00 65.81 192 SER A O 1
ATOM 1549 N N . ARG A 1 193 ? -10.026 20.695 44.049 1.00 60.91 193 ARG A N 1
ATOM 1550 C CA . ARG A 1 193 ? -9.478 19.395 44.476 1.00 60.91 193 ARG A CA 1
ATOM 1551 C C . ARG A 1 193 ? -7.944 19.341 44.434 1.00 60.91 193 ARG A C 1
ATOM 1553 O O . ARG A 1 193 ? -7.363 18.555 45.170 1.00 60.91 193 ARG A O 1
ATOM 1560 N N . ASN A 1 194 ? -7.298 20.203 43.647 1.00 55.91 194 ASN A N 1
ATOM 1561 C CA . ASN A 1 194 ? -5.834 20.291 43.577 1.00 55.91 194 ASN A CA 1
ATOM 1562 C C . ASN A 1 194 ? -5.230 21.354 44.509 1.00 55.91 194 ASN A C 1
ATOM 1564 O O . ASN A 1 194 ? -4.012 21.392 44.661 1.00 55.91 194 ASN A O 1
ATOM 1568 N N . LEU A 1 195 ? -6.049 22.198 45.148 1.00 58.31 195 LEU A N 1
ATOM 1569 C CA . LEU A 1 195 ? -5.570 23.183 46.126 1.00 58.31 195 LEU A CA 1
ATOM 1570 C C . LEU A 1 195 ? -5.399 22.601 47.543 1.00 58.31 195 LEU A C 1
ATOM 1572 O O . LEU A 1 195 ? -4.725 23.209 48.370 1.00 58.31 195 LEU A O 1
ATOM 1576 N N . GLY A 1 196 ? -5.976 21.427 47.823 1.00 57.38 196 GLY A N 1
ATOM 1577 C CA . GLY A 1 196 ? -5.733 20.646 49.040 1.00 57.38 196 GLY A CA 1
ATOM 1578 C C . GLY A 1 196 ? -4.810 19.477 48.722 1.00 57.38 196 GLY A C 1
ATOM 1579 O O . GLY A 1 196 ? -5.285 18.406 48.360 1.00 57.38 196 GLY A O 1
ATOM 1580 N N . GLY A 1 197 ? -3.500 19.717 48.762 1.00 56.25 197 GLY A N 1
ATOM 1581 C CA . GLY A 1 197 ? -2.484 18.773 48.307 1.00 56.25 197 GLY A CA 1
ATOM 1582 C C . GLY A 1 197 ? -2.557 17.407 48.987 1.00 56.25 197 GLY A C 1
ATOM 1583 O O . GLY A 1 197 ? -2.158 17.280 50.132 1.00 56.25 197 GLY A O 1
ATOM 1584 N N . GLU A 1 198 ? -3.005 16.392 48.249 1.00 54.09 198 GLU A N 1
ATOM 1585 C CA . GLU A 1 198 ? -2.694 14.977 48.477 1.00 54.09 198 GLU A CA 1
ATOM 1586 C C . GLU A 1 198 ? -3.124 14.159 47.245 1.00 54.09 198 GLU A C 1
ATOM 1588 O O . GLU A 1 198 ? -4.289 13.818 47.055 1.00 54.09 198 GLU A O 1
ATOM 1593 N N . SER A 1 199 ? -2.174 13.867 46.352 1.00 48.41 199 SER A N 1
ATOM 1594 C CA . SER A 1 199 ? -2.251 12.712 45.444 1.00 48.41 199 SER A CA 1
ATOM 1595 C C . SER A 1 199 ? -0.854 12.326 44.957 1.00 48.41 199 SER A C 1
ATOM 1597 O O . SER A 1 199 ? -0.427 12.600 43.838 1.00 48.41 199 SER A O 1
ATOM 1599 N N . SER A 1 200 ? -0.121 11.648 45.834 1.00 51.81 200 SER A N 1
ATOM 1600 C CA . SER A 1 200 ? 0.954 10.748 45.440 1.00 51.81 200 SER A CA 1
ATOM 1601 C C . SER A 1 200 ? 0.360 9.597 44.617 1.00 51.81 200 SER A C 1
ATOM 1603 O O . SER A 1 200 ? -0.361 8.744 45.124 1.00 51.81 200 SER A O 1
ATOM 1605 N N . SER A 1 201 ? 0.651 9.566 43.319 1.00 47.41 201 SER A N 1
ATOM 1606 C CA . SER A 1 201 ? 0.491 8.358 42.499 1.00 47.41 201 SER A CA 1
ATOM 1607 C C . SER A 1 201 ? 1.618 8.259 41.473 1.00 47.41 201 SER A C 1
ATOM 1609 O O . SER A 1 201 ? 1.415 8.256 40.265 1.00 47.41 201 SER A O 1
ATOM 1611 N N . THR A 1 202 ? 2.851 8.166 41.969 1.00 42.41 202 THR A N 1
ATOM 1612 C CA . THR A 1 202 ? 3.945 7.580 41.193 1.00 42.41 202 THR A CA 1
ATOM 1613 C C . THR A 1 202 ? 3.755 6.066 41.215 1.00 42.41 202 THR A C 1
ATOM 1615 O O . THR A 1 202 ? 4.108 5.399 42.187 1.00 42.41 202 THR A O 1
ATOM 1618 N N . LEU A 1 203 ? 3.129 5.528 40.172 1.00 46.94 203 LEU A N 1
ATOM 1619 C CA . LEU A 1 203 ? 3.157 4.096 39.897 1.00 46.94 203 LEU A CA 1
ATOM 1620 C C . LEU A 1 203 ? 4.587 3.729 39.469 1.00 46.94 203 LEU A C 1
ATOM 1622 O O . LEU A 1 203 ? 5.071 4.221 38.452 1.00 46.94 203 LEU A O 1
ATOM 1626 N N . ASP A 1 204 ? 5.258 2.904 40.271 1.00 41.69 204 ASP A N 1
ATOM 1627 C CA . ASP A 1 204 ? 6.564 2.306 39.973 1.00 41.69 204 ASP A CA 1
ATOM 1628 C C . ASP A 1 204 ? 6.421 1.235 38.864 1.00 41.69 204 ASP A C 1
ATOM 1630 O O . ASP A 1 204 ? 5.676 0.268 39.050 1.00 41.69 204 ASP A O 1
ATOM 1634 N N . PRO A 1 205 ? 7.103 1.367 37.707 1.00 53.09 205 PRO A N 1
ATOM 1635 C CA . PRO A 1 205 ? 7.035 0.397 36.614 1.00 53.09 205 PRO A CA 1
ATOM 1636 C C . PRO A 1 205 ? 7.931 -0.846 36.805 1.00 53.09 205 PRO A C 1
ATOM 1638 O O . PRO A 1 205 ? 8.027 -1.661 35.890 1.00 53.09 205 PRO A O 1
ATOM 1641 N N . SER A 1 206 ? 8.584 -1.039 37.957 1.00 51.75 206 SER A N 1
ATOM 1642 C CA . SER A 1 206 ? 9.586 -2.107 38.141 1.00 51.75 206 SER A CA 1
ATOM 1643 C C . SER A 1 206 ? 9.034 -3.488 38.556 1.00 51.75 206 SER A C 1
ATOM 1645 O O . SER A 1 206 ? 9.744 -4.490 38.498 1.00 51.75 206 SER A O 1
ATOM 1647 N N . SER A 1 207 ? 7.759 -3.614 38.937 1.00 54.47 207 SER A N 1
ATOM 1648 C CA . SER A 1 207 ? 7.249 -4.857 39.561 1.00 54.47 207 SER A CA 1
ATOM 1649 C C . SER A 1 207 ? 6.554 -5.863 38.626 1.00 54.47 207 SER A C 1
ATOM 1651 O O . SER A 1 207 ? 5.780 -6.701 39.090 1.00 54.47 207 SER A O 1
ATOM 1653 N N . GLY A 1 208 ? 6.814 -5.851 37.315 1.00 52.34 208 GLY A N 1
ATOM 1654 C CA . GLY A 1 208 ? 6.105 -6.765 36.414 1.00 52.34 208 GLY A CA 1
ATOM 1655 C C . GLY A 1 208 ? 6.808 -7.135 35.120 1.00 52.34 208 GLY A C 1
ATOM 1656 O O . GLY A 1 208 ? 6.353 -6.672 34.087 1.00 52.34 208 GLY A O 1
ATOM 1657 N N . LEU A 1 209 ? 7.820 -8.022 35.156 1.00 46.06 209 LEU A N 1
ATOM 1658 C CA . LEU A 1 209 ? 8.140 -8.928 34.028 1.00 46.06 209 LEU A CA 1
ATOM 1659 C C . LEU A 1 209 ? 9.238 -9.987 34.325 1.00 46.06 209 LEU A C 1
ATOM 1661 O O . LEU A 1 209 ? 10.195 -10.114 33.569 1.00 46.06 209 LEU A O 1
ATOM 1665 N N . ALA A 1 210 ? 9.146 -10.780 35.399 1.00 42.12 210 ALA A N 1
ATOM 1666 C CA . ALA A 1 210 ? 10.164 -11.809 35.686 1.00 42.12 210 ALA A CA 1
ATOM 1667 C C . ALA A 1 210 ? 9.572 -13.171 36.090 1.00 42.12 210 ALA A C 1
ATOM 1669 O O . ALA A 1 210 ? 9.710 -13.614 37.224 1.00 42.12 210 ALA A O 1
ATOM 1670 N N . SER A 1 211 ? 8.886 -13.839 35.157 1.00 44.50 211 SER A N 1
ATOM 1671 C CA . SER A 1 211 ? 8.841 -15.315 35.046 1.00 44.50 211 SER A CA 1
ATOM 1672 C C . SER A 1 211 ? 7.981 -15.735 33.856 1.00 44.50 211 SER A C 1
ATOM 1674 O O . SER A 1 211 ? 6.907 -16.313 33.989 1.00 44.50 211 SER A O 1
ATOM 1676 N N . MET A 1 212 ? 8.470 -15.436 32.661 1.00 42.38 212 MET A N 1
ATOM 1677 C CA . MET A 1 212 ? 8.195 -16.252 31.485 1.00 42.38 212 MET A CA 1
ATOM 1678 C C . MET A 1 212 ? 9.552 -16.489 30.844 1.00 42.38 212 MET A C 1
ATOM 1680 O O . MET A 1 212 ? 9.973 -15.733 29.980 1.00 42.38 212 MET A O 1
ATOM 1684 N N . VAL A 1 213 ? 10.282 -17.475 31.366 1.00 38.28 213 VAL A N 1
ATOM 1685 C CA . VAL A 1 213 ? 11.486 -18.005 30.723 1.00 38.28 213 VAL A CA 1
ATOM 1686 C C . VAL A 1 213 ? 11.007 -19.025 29.687 1.00 38.28 213 VAL A C 1
ATOM 1688 O O . VAL A 1 213 ? 10.484 -20.070 30.081 1.00 38.28 213 VAL A O 1
ATOM 1691 N N . PRO A 1 214 ? 11.141 -18.762 28.378 1.00 41.31 214 PRO A N 1
ATOM 1692 C CA . PRO A 1 214 ? 10.923 -19.761 27.344 1.00 41.31 214 PRO A CA 1
ATOM 1693 C C . PRO A 1 214 ? 12.224 -20.559 27.208 1.00 41.31 214 PRO A C 1
ATOM 1695 O O . PRO A 1 214 ? 13.233 -19.997 26.790 1.00 41.31 214 PRO A O 1
ATOM 1698 N N . GLY A 1 215 ? 12.244 -21.846 27.575 1.00 39.38 215 GLY A N 1
ATOM 1699 C CA . GLY A 1 215 ? 13.420 -22.666 27.244 1.00 39.38 215 GLY A CA 1
ATOM 1700 C C . GLY A 1 215 ? 13.709 -23.939 28.036 1.00 39.38 215 GLY A C 1
ATOM 1701 O O . GLY A 1 215 ? 14.632 -24.648 27.649 1.00 39.38 215 GLY A O 1
ATOM 1702 N N . VAL A 1 216 ? 12.974 -24.295 29.095 1.00 39.62 216 VAL A N 1
ATOM 1703 C CA . VAL A 1 216 ? 13.241 -25.569 29.796 1.00 39.62 216 VAL A CA 1
ATOM 1704 C C . VAL A 1 216 ? 12.359 -26.680 29.232 1.00 39.62 216 VAL A C 1
ATOM 1706 O O . VAL A 1 216 ? 11.186 -26.824 29.579 1.00 39.62 2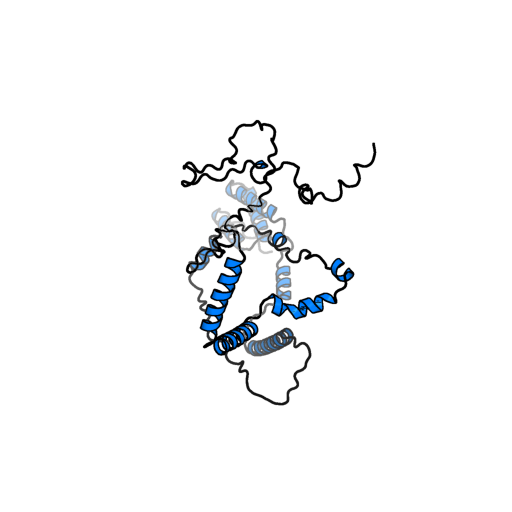16 VAL A O 1
ATOM 1709 N N . ALA A 1 217 ? 12.958 -27.462 28.335 1.00 43.00 217 ALA A N 1
ATOM 1710 C CA . ALA A 1 217 ? 12.441 -28.726 27.839 1.00 43.00 217 ALA A CA 1
ATOM 1711 C C . ALA A 1 217 ? 12.153 -29.682 29.009 1.00 43.00 217 ALA A C 1
ATOM 1713 O O . ALA A 1 217 ? 13.065 -30.247 29.605 1.00 43.00 217 ALA A O 1
ATOM 1714 N N . THR A 1 218 ? 10.871 -29.868 29.323 1.00 42.28 218 THR A N 1
ATOM 1715 C CA . THR A 1 218 ? 10.399 -30.956 30.186 1.00 42.28 218 THR A CA 1
ATOM 1716 C C . THR A 1 218 ? 9.615 -31.924 29.296 1.00 42.28 218 THR A C 1
ATOM 1718 O O . THR A 1 218 ? 8.584 -31.527 28.747 1.00 42.28 218 THR A O 1
ATOM 1721 N N . PRO A 1 219 ? 10.092 -33.159 29.068 1.00 41.47 219 PRO A N 1
ATOM 1722 C CA . PRO A 1 219 ? 9.398 -34.123 28.228 1.00 41.47 219 PRO A CA 1
ATOM 1723 C C . PRO A 1 219 ? 8.219 -34.720 29.007 1.00 41.47 219 PRO A C 1
ATOM 1725 O O . PRO A 1 219 ? 8.402 -35.239 30.104 1.00 41.47 219 PRO A O 1
ATOM 1728 N N . GLY A 1 220 ? 7.013 -34.678 28.433 1.00 43.22 220 GLY A N 1
ATOM 1729 C CA . GLY A 1 220 ? 5.937 -35.589 28.845 1.00 43.22 220 GLY A CA 1
ATOM 1730 C C . GLY A 1 220 ? 4.665 -35.001 29.455 1.00 43.22 220 GLY A C 1
ATOM 1731 O O . GLY A 1 220 ? 3.880 -35.773 29.996 1.00 43.22 220 GLY A O 1
ATOM 1732 N N . MET A 1 221 ? 4.384 -33.699 29.342 1.00 40.78 221 MET A N 1
ATOM 1733 C CA . MET A 1 221 ? 3.042 -33.192 29.658 1.00 40.78 221 MET A CA 1
ATOM 1734 C C . MET A 1 221 ? 2.304 -32.849 28.367 1.00 40.78 221 MET A C 1
ATOM 1736 O O . MET A 1 221 ? 2.584 -31.855 27.705 1.00 40.78 221 MET A O 1
ATOM 1740 N N . LEU A 1 222 ? 1.404 -33.762 28.005 1.00 44.56 222 LEU A N 1
ATOM 1741 C CA . LEU A 1 222 ? 0.436 -33.676 26.920 1.00 44.56 222 LEU A CA 1
ATOM 1742 C C . LEU A 1 222 ? -0.105 -32.247 26.795 1.00 44.56 222 LEU A C 1
ATOM 1744 O O . LEU A 1 222 ? -0.773 -31.754 27.700 1.00 44.56 222 LEU A O 1
ATOM 1748 N N . THR A 1 223 ? 0.167 -31.596 25.669 1.00 47.94 223 THR A N 1
ATOM 1749 C CA . THR A 1 223 ? -0.578 -30.418 25.226 1.00 47.94 223 THR A CA 1
ATOM 1750 C C . THR A 1 223 ? -2.015 -30.862 24.948 1.00 47.94 223 THR A C 1
ATOM 1752 O O . THR A 1 223 ? -2.210 -31.639 24.008 1.00 47.94 223 THR A O 1
ATOM 1755 N N . PRO A 1 224 ? -3.035 -30.428 25.713 1.00 50.56 224 PRO A N 1
ATOM 1756 C CA . PRO A 1 224 ? -4.404 -30.648 25.296 1.00 50.56 224 PRO A CA 1
ATOM 1757 C C . PRO A 1 224 ? -4.667 -29.687 24.137 1.00 50.56 224 PRO A C 1
ATOM 1759 O O . PRO A 1 224 ? -4.803 -28.477 24.310 1.00 50.56 224 PRO A O 1
ATOM 1762 N N . THR A 1 225 ? -4.685 -30.238 22.931 1.00 54.84 225 THR A N 1
ATOM 1763 C CA . THR A 1 225 ? -5.158 -29.605 21.701 1.00 54.84 225 THR A CA 1
ATOM 1764 C C . THR A 1 225 ? -6.673 -29.412 21.810 1.00 54.84 225 THR A C 1
ATOM 1766 O O . THR A 1 225 ? -7.467 -30.161 21.252 1.00 54.84 225 THR A O 1
ATOM 1769 N N . GLY A 1 226 ? -7.092 -28.440 22.610 1.00 57.38 226 GLY A N 1
ATOM 1770 C CA . GLY A 1 226 ? -8.484 -28.062 22.798 1.00 57.38 226 GLY A CA 1
ATOM 1771 C C . GLY A 1 226 ? -8.505 -26.681 23.421 1.00 57.38 226 GLY A C 1
ATOM 1772 O O . GLY A 1 226 ? -7.996 -26.527 24.526 1.00 57.38 226 GLY A O 1
ATOM 1773 N N . ASP A 1 227 ? -9.008 -25.708 22.658 1.00 62.50 227 ASP A N 1
ATOM 1774 C CA . ASP A 1 227 ? -9.169 -24.283 22.979 1.00 62.50 227 ASP A CA 1
ATOM 1775 C C . ASP A 1 227 ? -8.941 -23.951 24.466 1.00 62.50 227 ASP A C 1
ATOM 1777 O O . ASP A 1 227 ? -9.834 -24.070 25.312 1.00 62.50 227 ASP A O 1
ATOM 1781 N N . LEU A 1 228 ? -7.691 -23.613 24.804 1.00 70.00 228 LEU A N 1
ATOM 1782 C CA . LEU A 1 228 ? -7.325 -23.225 26.159 1.00 70.00 228 LEU A CA 1
ATOM 1783 C C . LEU A 1 228 ? -7.899 -21.835 26.413 1.00 70.00 228 LEU A C 1
ATOM 1785 O O . LEU A 1 228 ? -7.282 -20.819 26.101 1.00 70.00 228 LEU A O 1
ATOM 1789 N N . ASP A 1 229 ? -9.089 -21.802 27.004 1.00 75.31 229 ASP A N 1
ATOM 1790 C CA . ASP A 1 229 ? -9.751 -20.570 27.411 1.00 75.31 229 ASP A CA 1
ATOM 1791 C C . ASP A 1 229 ? -8.952 -19.887 28.535 1.00 75.31 229 ASP A C 1
ATOM 1793 O O . ASP A 1 229 ? -9.133 -20.130 29.736 1.00 75.31 229 ASP A O 1
ATOM 1797 N N . LEU A 1 230 ? -8.045 -18.997 28.125 1.00 83.06 230 LEU A N 1
ATOM 1798 C CA . LEU A 1 230 ? -7.188 -18.201 29.004 1.00 83.06 230 LEU A CA 1
ATOM 1799 C C . LEU A 1 230 ? -8.005 -17.358 29.995 1.00 83.06 230 LEU A C 1
ATOM 1801 O O . LEU A 1 230 ? -7.503 -16.999 31.063 1.00 83.06 230 LEU A O 1
ATOM 1805 N N . ARG A 1 231 ? -9.282 -17.077 29.696 1.00 84.94 231 ARG A N 1
ATOM 1806 C CA . ARG A 1 231 ? -10.175 -16.353 30.608 1.00 84.94 231 ARG A CA 1
ATOM 1807 C C . ARG A 1 231 ? -10.597 -17.235 31.773 1.00 84.94 231 ARG A C 1
ATOM 1809 O O . ARG A 1 231 ? -10.603 -16.744 32.896 1.00 84.94 231 ARG A O 1
ATOM 1816 N N . LYS A 1 232 ? -10.880 -18.522 31.550 1.00 84.75 232 LYS A N 1
ATOM 1817 C CA . LYS A 1 232 ? -11.198 -19.475 32.631 1.00 84.75 232 LYS A CA 1
ATOM 1818 C C . LYS A 1 232 ? -10.004 -19.714 33.543 1.00 84.75 232 LYS A C 1
ATOM 1820 O O . LYS A 1 232 ? -10.173 -19.766 34.757 1.00 84.75 232 LYS A O 1
ATOM 1825 N N . ILE A 1 233 ? -8.795 -19.770 32.985 1.00 85.06 233 ILE A N 1
ATOM 1826 C CA . ILE A 1 233 ? -7.556 -19.860 33.773 1.00 85.06 233 ILE A CA 1
ATOM 1827 C C . ILE A 1 233 ? -7.353 -18.581 34.603 1.00 85.06 233 ILE A C 1
ATOM 1829 O O . ILE A 1 233 ? -7.060 -18.655 35.798 1.00 85.06 233 ILE A O 1
ATOM 1833 N N . GLY A 1 234 ? -7.574 -17.404 34.006 1.00 88.50 234 GLY A N 1
ATOM 1834 C CA . GLY A 1 234 ? -7.521 -16.121 34.712 1.00 88.50 234 GLY A CA 1
ATOM 1835 C C . GLY A 1 234 ? -8.573 -15.999 35.818 1.00 88.50 234 GLY A C 1
ATOM 1836 O O . GLY A 1 234 ? -8.259 -15.555 36.921 1.00 88.50 234 GLY A O 1
ATOM 1837 N N . GLN A 1 235 ? -9.802 -16.451 35.562 1.00 91.94 235 GLN A N 1
ATOM 1838 C CA . GLN A 1 235 ? -10.888 -16.485 36.542 1.00 91.94 235 GLN A CA 1
ATOM 1839 C C . GLN A 1 235 ? -10.582 -17.451 37.686 1.00 91.94 235 GLN A C 1
ATOM 1841 O O . GLN A 1 235 ? -10.689 -17.046 38.837 1.00 91.94 235 GLN A O 1
ATOM 1846 N N . ALA A 1 236 ? -10.121 -18.669 37.392 1.00 86.00 236 ALA A N 1
ATOM 1847 C CA . ALA A 1 236 ? -9.745 -19.655 38.405 1.00 86.00 236 ALA A CA 1
ATOM 1848 C C . ALA A 1 236 ? -8.600 -19.155 39.305 1.00 86.00 236 ALA A C 1
ATOM 1850 O O . ALA A 1 236 ? -8.613 -19.341 40.525 1.00 86.00 236 ALA A O 1
ATOM 1851 N N . ARG A 1 237 ? -7.619 -18.452 38.725 1.00 87.69 237 ARG A N 1
ATOM 1852 C CA . ARG A 1 237 ? -6.544 -17.810 39.491 1.00 87.69 237 ARG A CA 1
ATOM 1853 C C . ARG A 1 237 ? -7.068 -16.665 40.357 1.00 87.69 237 ARG A C 1
ATOM 1855 O O . ARG A 1 237 ? -6.646 -16.542 41.504 1.00 87.69 237 ARG A O 1
ATOM 1862 N N . ASN A 1 238 ? -7.986 -15.852 39.838 1.00 91.44 238 ASN A N 1
ATOM 1863 C CA . ASN A 1 238 ? -8.593 -14.750 40.582 1.00 91.44 238 ASN A CA 1
ATOM 1864 C C . ASN A 1 238 ? -9.479 -15.266 41.731 1.00 91.44 238 ASN A C 1
ATOM 1866 O O . ASN A 1 238 ? -9.402 -14.761 42.845 1.00 91.44 238 ASN A O 1
ATOM 1870 N N . THR A 1 239 ? -10.237 -16.348 41.530 1.00 91.81 239 THR A N 1
ATOM 1871 C CA . THR A 1 239 ? -10.988 -16.997 42.616 1.00 91.81 239 THR A CA 1
ATOM 1872 C C . THR A 1 239 ? -10.061 -17.574 43.676 1.00 91.81 239 THR A C 1
ATOM 1874 O O . THR A 1 239 ? -10.325 -17.402 44.859 1.00 91.81 239 THR A O 1
ATOM 1877 N N . LEU A 1 240 ? -8.940 -18.190 43.285 1.00 91.06 240 LEU A N 1
ATOM 1878 C CA . LEU A 1 240 ? -7.951 -18.689 44.243 1.00 91.06 240 LEU A CA 1
ATOM 1879 C C . LEU A 1 240 ? -7.303 -17.545 45.038 1.00 91.06 240 LEU A C 1
ATOM 1881 O O . LEU A 1 240 ? -7.080 -17.675 46.240 1.00 91.06 240 LEU A O 1
ATOM 1885 N N . MET A 1 241 ? -7.015 -16.421 44.378 1.00 91.94 241 MET A N 1
ATOM 1886 C CA . MET A 1 241 ? -6.519 -15.210 45.029 1.00 91.94 241 MET A CA 1
ATOM 1887 C C . MET A 1 241 ? -7.548 -14.652 46.012 1.00 91.94 241 MET A C 1
ATOM 1889 O O . MET A 1 241 ? -7.186 -14.374 47.149 1.00 91.94 241 MET A O 1
ATOM 1893 N N . ASN A 1 242 ? -8.820 -14.565 45.619 1.00 92.25 242 ASN A N 1
ATOM 1894 C CA . ASN A 1 242 ? -9.902 -14.145 46.507 1.00 92.25 242 ASN A CA 1
ATOM 1895 C C . ASN A 1 242 ? -10.049 -15.079 47.709 1.00 92.25 242 ASN A C 1
ATOM 1897 O O . ASN A 1 242 ? -10.158 -14.585 48.819 1.00 92.25 242 ASN A O 1
ATOM 1901 N N . VAL A 1 243 ? -9.958 -16.401 47.535 1.00 93.44 243 VAL A N 1
ATOM 1902 C CA . VAL A 1 243 ? -9.998 -17.355 48.660 1.00 93.44 243 VAL A CA 1
ATOM 1903 C C . VAL A 1 243 ? -8.831 -17.128 49.623 1.00 93.44 243 VAL A C 1
ATOM 1905 O O . VAL A 1 243 ? -9.036 -17.092 50.834 1.00 93.44 243 VAL A O 1
ATOM 1908 N N . LYS A 1 244 ? -7.612 -16.918 49.108 1.00 91.31 244 LYS A N 1
ATOM 1909 C CA . LYS A 1 244 ? -6.450 -16.593 49.951 1.00 91.31 244 LYS A CA 1
ATOM 1910 C C . LYS A 1 244 ? -6.608 -15.247 50.659 1.00 91.31 244 LYS A C 1
ATOM 1912 O O . LYS A 1 244 ? -6.247 -15.136 51.824 1.00 91.31 244 LYS A O 1
ATOM 1917 N N . LEU A 1 245 ? -7.154 -14.238 49.981 1.00 92.19 245 LEU A N 1
ATOM 1918 C CA . LEU A 1 245 ? -7.430 -12.933 50.579 1.00 92.19 245 LEU A CA 1
ATOM 1919 C C . LEU A 1 245 ? -8.529 -13.018 51.638 1.00 92.19 245 LEU A C 1
ATOM 1921 O O . LEU A 1 245 ? -8.366 -12.408 52.683 1.00 92.19 245 LEU A O 1
ATOM 1925 N N . SER A 1 246 ? -9.590 -13.801 51.424 1.00 87.44 246 SER A N 1
ATOM 1926 C CA . SER A 1 246 ? -10.624 -14.069 52.427 1.00 87.44 246 SER A CA 1
ATOM 1927 C C . SER A 1 246 ? -10.044 -14.779 53.645 1.00 87.44 246 SER A C 1
ATOM 1929 O O . SER A 1 246 ? -10.282 -14.332 54.752 1.00 87.44 246 SER A O 1
ATOM 1931 N N . GLN A 1 247 ? -9.184 -15.785 53.463 1.00 87.69 247 GLN A N 1
ATOM 1932 C CA . GLN A 1 247 ? -8.514 -16.465 54.578 1.00 87.69 247 GLN A CA 1
ATOM 1933 C C . GLN A 1 247 ? -7.635 -15.512 55.411 1.00 87.69 247 GLN A C 1
ATOM 1935 O O . GLN A 1 247 ? -7.589 -15.602 56.639 1.00 87.69 247 GLN A O 1
ATOM 1940 N N . VAL A 1 248 ? -6.938 -14.584 54.749 1.00 84.50 248 VAL A N 1
ATOM 1941 C CA . VAL A 1 248 ? -6.178 -13.527 55.434 1.00 84.50 248 VAL A CA 1
ATOM 1942 C C . VAL A 1 248 ? -7.126 -12.519 56.089 1.00 84.50 248 VAL A C 1
ATOM 1944 O O . VAL A 1 248 ? -6.885 -12.119 57.222 1.00 84.50 248 VAL A O 1
ATOM 1947 N N . SER A 1 249 ? -8.219 -12.150 55.421 1.00 84.94 249 SER A N 1
ATOM 1948 C CA . SER A 1 249 ? -9.241 -11.223 55.919 1.00 84.94 249 SER A CA 1
ATOM 1949 C C . SER A 1 249 ? -9.977 -11.764 57.144 1.00 84.94 249 SER A C 1
ATOM 1951 O O . SER A 1 249 ? -10.260 -10.995 58.053 1.00 84.94 249 SER A O 1
ATOM 1953 N N . ASP A 1 250 ? -10.212 -13.075 57.221 1.00 81.62 250 ASP A N 1
ATOM 1954 C CA . ASP A 1 250 ? -10.823 -13.748 58.375 1.00 81.62 250 ASP A CA 1
ATOM 1955 C C . ASP A 1 250 ? -9.922 -13.679 59.617 1.00 81.62 250 ASP A C 1
ATOM 1957 O O . ASP A 1 250 ? -10.397 -13.728 60.751 1.00 81.62 250 ASP A O 1
ATOM 1961 N N . SER A 1 251 ? -8.611 -13.522 59.411 1.00 83.06 251 SER A N 1
ATOM 1962 C CA . SER A 1 251 ? -7.640 -13.303 60.487 1.00 83.06 251 SER A CA 1
ATOM 1963 C C . SER A 1 251 ? -7.569 -11.833 60.931 1.00 83.06 251 SER A C 1
ATOM 1965 O O . SER A 1 251 ? -6.964 -11.532 61.960 1.00 83.06 251 SER A O 1
ATOM 1967 N N . VAL A 1 252 ? -8.179 -10.908 60.178 1.00 79.62 252 VAL A N 1
ATOM 1968 C CA . VAL A 1 252 ? -8.238 -9.478 60.505 1.00 79.62 252 VAL A CA 1
ATOM 1969 C C . VAL A 1 252 ? -9.505 -9.208 61.310 1.00 79.62 252 VAL A C 1
ATOM 1971 O O . VAL A 1 252 ? -10.604 -9.058 60.778 1.00 79.62 252 VAL A O 1
ATOM 1974 N N . THR A 1 253 ? -9.354 -9.117 62.625 1.00 77.31 253 THR A N 1
ATOM 1975 C CA . THR A 1 253 ? -10.449 -8.741 63.521 1.00 77.31 253 THR A CA 1
ATOM 1976 C C . THR A 1 253 ? -10.697 -7.227 63.461 1.00 77.31 253 THR A C 1
ATOM 1978 O O . THR A 1 253 ? -9.764 -6.433 63.361 1.00 77.31 253 THR A O 1
ATOM 1981 N N . GLY A 1 254 ? -11.967 -6.805 63.496 1.00 82.25 254 GLY A N 1
ATOM 1982 C CA . GLY A 1 254 ? -12.358 -5.384 63.483 1.00 82.25 254 GLY A CA 1
ATOM 1983 C C . GLY A 1 254 ? -12.898 -4.842 62.154 1.00 82.25 254 GLY A C 1
ATOM 1984 O O . GLY A 1 254 ? -13.147 -3.643 62.050 1.00 82.25 254 GLY A O 1
ATOM 1985 N N . GLN A 1 255 ? -13.124 -5.691 61.147 1.00 76.56 255 GLN A N 1
ATOM 1986 C CA . GLN A 1 255 ? -13.848 -5.283 59.940 1.00 76.56 255 GLN A CA 1
ATOM 1987 C C . GLN A 1 255 ? -15.347 -5.134 60.237 1.00 76.56 255 GLN A C 1
ATOM 1989 O O . GLN A 1 255 ? -15.992 -6.063 60.723 1.00 76.56 255 GLN A O 1
ATOM 1994 N N . THR A 1 256 ? -15.915 -3.966 59.942 1.00 81.69 256 THR A N 1
ATOM 1995 C CA . THR A 1 256 ? -17.344 -3.694 60.125 1.00 81.69 256 THR A CA 1
ATOM 1996 C C . THR A 1 256 ? -18.081 -3.885 58.799 1.00 81.69 256 THR A C 1
ATOM 1998 O O . THR A 1 256 ? -17.967 -3.077 57.880 1.00 81.69 256 THR A O 1
ATOM 2001 N N . VAL A 1 257 ? -18.857 -4.966 58.685 1.00 81.50 257 VAL A N 1
ATOM 2002 C CA . VAL A 1 257 ? -19.817 -5.157 57.588 1.00 81.50 257 VAL A CA 1
ATOM 2003 C C . VAL A 1 257 ? -21.220 -4.895 58.120 1.00 81.50 257 VAL A C 1
ATOM 2005 O O . VAL A 1 257 ? -21.676 -5.536 59.064 1.00 81.50 257 VAL A O 1
ATOM 2008 N N . VAL A 1 258 ? -21.896 -3.905 57.545 1.00 82.06 258 VAL A N 1
ATOM 2009 C CA . VAL A 1 258 ? -23.302 -3.636 57.856 1.00 82.06 258 VAL A CA 1
ATOM 2010 C C . VAL A 1 258 ? -24.157 -4.565 56.997 1.00 82.06 258 VAL A C 1
ATOM 2012 O O . VAL A 1 258 ? -23.943 -4.637 55.787 1.00 82.06 258 VAL A O 1
ATOM 2015 N N . ASP A 1 259 ? -25.124 -5.265 57.601 1.00 85.88 259 ASP A N 1
ATOM 2016 C CA . ASP A 1 259 ? -26.097 -6.057 56.841 1.00 85.88 259 ASP A CA 1
ATOM 2017 C C . ASP A 1 259 ? -26.954 -5.112 55.981 1.00 85.88 259 ASP A C 1
ATOM 2019 O O . ASP A 1 259 ? -27.714 -4.309 56.533 1.00 85.88 259 ASP A O 1
ATOM 2023 N N . PRO A 1 260 ? -26.871 -5.185 54.639 1.00 85.81 260 PRO A N 1
ATOM 2024 C CA . PRO A 1 260 ? -27.634 -4.298 53.773 1.00 85.81 260 PRO A CA 1
ATOM 2025 C C . PRO A 1 260 ? -29.144 -4.480 53.947 1.00 85.81 260 PRO A C 1
ATOM 2027 O O . PRO A 1 260 ? -29.893 -3.524 53.761 1.00 85.81 260 PRO A O 1
ATOM 2030 N N . LYS A 1 261 ? -29.616 -5.675 54.322 1.00 85.00 261 LYS A N 1
ATOM 2031 C CA . LYS A 1 261 ? -31.047 -5.913 54.546 1.00 85.00 261 LYS A CA 1
ATOM 2032 C C . LYS A 1 261 ? -31.496 -5.311 55.872 1.00 85.00 261 LYS A C 1
ATOM 2034 O O . LYS A 1 261 ? -32.467 -4.560 55.872 1.00 85.00 261 LYS A O 1
ATOM 2039 N N . GLY A 1 262 ? -30.750 -5.563 56.948 1.00 88.19 262 GLY A N 1
ATOM 2040 C CA . GLY A 1 262 ? -30.951 -4.948 58.260 1.00 88.19 262 GLY A CA 1
ATOM 2041 C C . GLY A 1 262 ? -30.938 -3.418 58.214 1.00 88.19 262 GLY A C 1
ATOM 2042 O O . GLY A 1 262 ? -31.834 -2.772 58.757 1.00 88.19 262 GLY A O 1
ATOM 2043 N N . TYR A 1 263 ? -29.981 -2.833 57.491 1.00 86.12 263 TYR A N 1
ATOM 2044 C CA . TYR A 1 263 ? -29.870 -1.383 57.322 1.00 86.12 263 TYR A CA 1
ATOM 2045 C C . TYR A 1 263 ? -31.071 -0.791 56.580 1.00 86.12 263 TYR A C 1
ATOM 2047 O O . TYR A 1 263 ? -31.611 0.231 56.991 1.00 86.12 263 TYR A O 1
ATOM 2055 N N . LEU A 1 264 ? -31.547 -1.454 55.521 1.00 88.50 264 LEU A N 1
ATOM 2056 C CA . LEU A 1 264 ? -32.745 -1.013 54.805 1.00 88.50 264 LEU A CA 1
ATOM 2057 C C . LEU A 1 264 ? -34.017 -1.151 55.652 1.00 88.50 264 LEU A C 1
ATOM 2059 O O . LEU A 1 264 ? -34.876 -0.275 55.592 1.00 88.50 264 LEU A O 1
ATOM 2063 N N . THR A 1 265 ? -34.144 -2.203 56.463 1.00 88.25 265 THR A N 1
ATOM 2064 C CA . THR A 1 265 ? -35.281 -2.342 57.387 1.00 88.25 265 THR A CA 1
ATOM 2065 C C . THR A 1 265 ? -35.271 -1.293 58.493 1.00 88.25 265 THR A C 1
ATOM 2067 O O . THR A 1 265 ? -36.329 -0.760 58.820 1.00 88.25 265 THR A O 1
ATOM 2070 N N . ASP A 1 266 ? -34.099 -0.952 59.031 1.00 87.00 266 ASP A N 1
ATOM 2071 C CA . ASP A 1 266 ? -33.963 0.087 60.054 1.00 87.00 266 ASP A CA 1
ATOM 2072 C C . ASP A 1 266 ? -34.279 1.473 59.471 1.00 87.00 266 ASP A C 1
ATOM 2074 O O . ASP A 1 266 ? -35.104 2.205 60.017 1.00 87.00 266 ASP A O 1
ATOM 2078 N N . LEU A 1 267 ? -33.763 1.780 58.274 1.00 83.88 267 LEU A N 1
ATOM 2079 C CA . LEU A 1 267 ? -34.123 2.997 57.540 1.00 83.88 267 LEU A CA 1
ATOM 2080 C C . LEU A 1 267 ? -35.628 3.097 57.266 1.00 83.88 267 LEU A C 1
ATOM 2082 O O . LEU A 1 267 ? -36.198 4.177 57.402 1.00 83.88 267 LEU A O 1
ATOM 2086 N N . GLN A 1 268 ? -36.282 1.987 56.920 1.00 82.19 268 GLN A N 1
ATOM 2087 C CA . GLN A 1 268 ? -37.729 1.956 56.708 1.00 82.19 268 GLN A CA 1
ATOM 2088 C C . GLN A 1 268 ? -38.505 2.171 58.017 1.00 82.19 268 GLN A C 1
ATOM 2090 O O . GLN A 1 268 ? -39.562 2.800 58.009 1.00 82.19 268 GLN A O 1
ATOM 2095 N N . SER A 1 269 ? -37.973 1.684 59.140 1.00 81.88 269 SER A N 1
ATOM 2096 C CA . SER A 1 269 ? -38.557 1.865 60.473 1.00 81.88 269 SER A CA 1
ATOM 2097 C C . SER A 1 269 ? -38.467 3.313 60.979 1.00 81.88 269 SER A C 1
ATOM 2099 O O . SER A 1 269 ? -39.313 3.750 61.757 1.00 81.88 269 SER A O 1
ATOM 2101 N N . MET A 1 270 ? -37.486 4.082 60.488 1.00 77.88 270 MET A N 1
ATOM 2102 C CA . MET A 1 270 ? -37.292 5.498 60.819 1.00 77.88 270 MET A CA 1
ATOM 2103 C C . MET A 1 270 ? -38.190 6.454 60.021 1.00 77.88 270 MET A C 1
ATOM 2105 O O . MET A 1 270 ? -38.185 7.655 60.298 1.00 77.88 270 MET A O 1
ATOM 2109 N N . ILE A 1 271 ? -38.956 5.970 59.037 1.00 77.75 271 ILE A N 1
ATOM 2110 C CA . ILE A 1 271 ? -39.865 6.816 58.255 1.00 77.75 271 ILE A CA 1
ATOM 2111 C C . ILE A 1 271 ? -41.079 7.177 59.130 1.00 77.75 271 ILE A C 1
ATOM 2113 O O . ILE A 1 271 ? -41.843 6.286 59.509 1.00 77.75 271 ILE A O 1
ATOM 2117 N N . PRO A 1 272 ? -41.312 8.468 59.448 1.00 73.25 272 PRO A N 1
ATOM 2118 C CA . PRO A 1 272 ? -42.472 8.869 60.235 1.00 73.25 272 PRO A CA 1
ATOM 2119 C C . PRO A 1 272 ? -43.772 8.529 59.495 1.00 73.25 272 PRO A C 1
ATOM 2121 O O . PRO A 1 272 ? -44.000 8.996 58.381 1.00 73.25 272 PRO A O 1
ATOM 2124 N N . THR A 1 273 ? -44.655 7.753 60.127 1.00 67.94 273 THR A N 1
ATOM 2125 C CA . THR A 1 273 ? -45.949 7.331 59.552 1.00 67.94 273 THR A CA 1
ATOM 2126 C C . THR A 1 273 ? -46.947 8.483 59.377 1.00 67.94 273 THR A C 1
ATOM 2128 O O . THR A 1 273 ? -47.882 8.371 58.590 1.00 67.94 273 THR A O 1
ATOM 2131 N N . TYR A 1 274 ? -46.722 9.609 60.063 1.00 65.12 274 TYR A N 1
ATOM 2132 C CA . TYR A 1 274 ? -47.509 10.842 59.967 1.00 65.12 274 TYR A CA 1
ATOM 2133 C C . TYR A 1 274 ? -46.650 12.008 59.454 1.00 65.12 274 TYR A C 1
ATOM 2135 O O . TYR A 1 274 ? -46.389 12.975 60.167 1.00 65.12 274 TYR A O 1
ATOM 2143 N N . GLY A 1 275 ? -46.186 11.917 58.208 1.00 63.62 275 GLY A N 1
ATOM 2144 C CA . GLY A 1 275 ? -45.624 13.051 57.474 1.00 63.62 275 GLY A CA 1
ATOM 2145 C C . GLY A 1 275 ? -46.698 13.682 56.591 1.00 63.62 275 GLY A C 1
ATOM 2146 O O . GLY A 1 275 ? -47.027 13.124 55.552 1.00 63.62 275 GLY A O 1
ATOM 2147 N N . GLY A 1 276 ? -47.267 14.822 56.991 1.00 68.88 276 GLY A N 1
ATOM 2148 C CA . GLY A 1 276 ? -48.082 15.634 56.074 1.00 68.88 276 GLY A CA 1
ATOM 2149 C C . GLY A 1 276 ? -47.245 16.169 54.901 1.00 68.88 276 GLY A C 1
ATOM 2150 O O . GLY A 1 276 ? -46.016 16.067 54.920 1.00 68.88 276 GLY A O 1
ATOM 2151 N N . ASP A 1 277 ? -47.884 16.776 53.896 1.00 76.06 277 ASP A N 1
ATOM 2152 C CA . ASP A 1 277 ? -47.173 17.337 52.742 1.00 76.06 277 ASP A CA 1
ATOM 2153 C C . ASP A 1 277 ? -46.082 18.324 53.182 1.00 76.06 277 ASP A C 1
ATOM 2155 O O . ASP A 1 277 ? -46.350 19.383 53.757 1.00 76.06 277 ASP A O 1
ATOM 2159 N N . ILE A 1 278 ? -44.820 17.993 52.879 1.00 78.75 278 ILE A N 1
ATOM 2160 C CA . ILE A 1 278 ? -43.642 18.774 53.297 1.00 78.75 278 ILE A CA 1
ATOM 2161 C C . ILE A 1 278 ? -43.737 20.240 52.845 1.00 78.75 278 ILE A C 1
ATOM 2163 O O . ILE A 1 278 ? -43.224 21.144 53.507 1.00 78.75 278 ILE A O 1
ATOM 2167 N N . ASN A 1 279 ? -44.413 20.487 51.722 1.00 82.69 279 ASN A N 1
ATOM 2168 C CA . ASN A 1 279 ? -44.614 21.818 51.164 1.00 82.69 279 ASN A CA 1
ATOM 2169 C C . ASN A 1 279 ? -45.615 22.633 51.982 1.00 82.69 279 ASN A C 1
ATOM 2171 O O . ASN A 1 279 ? -45.364 23.808 52.248 1.00 82.69 279 ASN A O 1
ATOM 2175 N N . ASP A 1 280 ? -46.699 22.017 52.439 1.00 83.31 280 ASP A N 1
ATOM 2176 C CA . ASP A 1 280 ? -47.698 22.696 53.259 1.00 83.31 280 ASP A CA 1
ATOM 2177 C C . ASP A 1 280 ? -47.201 22.889 54.691 1.00 83.31 280 ASP A C 1
ATOM 2179 O O . ASP A 1 280 ? -47.417 23.951 55.273 1.00 83.31 280 ASP A O 1
ATOM 2183 N N . ILE A 1 281 ? -46.392 21.959 55.210 1.00 80.06 281 ILE A N 1
ATOM 2184 C CA . ILE A 1 281 ? -45.656 22.143 56.470 1.00 80.06 281 ILE A CA 1
ATOM 2185 C C . ILE A 1 281 ? -44.705 23.347 56.370 1.00 80.06 281 ILE A C 1
ATOM 2187 O O . ILE A 1 281 ? -44.651 24.168 57.287 1.00 80.06 281 ILE A O 1
ATOM 2191 N N . LYS A 1 282 ? -43.971 23.507 55.259 1.00 81.56 282 LYS A N 1
ATOM 2192 C CA . LYS A 1 282 ? -43.093 24.673 55.041 1.00 81.56 282 LYS A CA 1
ATOM 2193 C C . LYS A 1 282 ? -43.882 25.983 54.954 1.00 81.56 282 LYS A C 1
ATOM 2195 O O . LYS A 1 282 ? -43.464 26.967 55.563 1.00 81.56 282 LYS A O 1
ATOM 2200 N N . LYS A 1 283 ? -45.026 25.997 54.258 1.00 85.19 283 LYS A N 1
ATOM 2201 C CA . LYS A 1 283 ? -45.920 27.169 54.194 1.00 85.19 283 LYS A CA 1
ATOM 2202 C C . LYS A 1 283 ? -46.482 27.520 55.571 1.00 85.19 283 LYS A C 1
ATOM 2204 O O . LYS A 1 283 ? -46.418 28.678 55.967 1.00 85.19 283 LYS A O 1
ATOM 2209 N N . ALA A 1 284 ? -46.961 26.531 56.325 1.00 80.88 284 ALA A N 1
ATOM 2210 C CA . ALA A 1 284 ? -47.479 26.721 57.676 1.00 80.88 284 ALA A CA 1
ATOM 2211 C C . ALA A 1 284 ? -46.399 27.263 58.626 1.00 80.88 284 ALA A C 1
ATOM 2213 O O . ALA A 1 284 ? -46.660 28.208 59.366 1.00 80.88 284 ALA A O 1
ATOM 2214 N N . ARG A 1 285 ? -45.159 26.749 58.554 1.00 82.62 285 ARG A N 1
ATOM 2215 C CA . ARG A 1 285 ? -44.021 27.295 59.318 1.00 82.62 285 ARG A CA 1
ATOM 2216 C C . ARG A 1 285 ? -43.727 28.750 58.957 1.00 82.62 285 ARG A C 1
ATOM 2218 O O . ARG A 1 285 ? -43.466 29.547 59.852 1.00 82.62 285 ARG A O 1
ATOM 2225 N N . LEU A 1 286 ? -43.770 29.106 57.672 1.00 84.12 286 LEU A N 1
ATOM 2226 C CA . LEU A 1 286 ? -43.531 30.479 57.223 1.00 84.12 286 LEU A CA 1
ATOM 2227 C C . LEU A 1 286 ? -44.637 31.433 57.698 1.00 84.12 286 LEU A C 1
ATOM 2229 O O . LEU A 1 286 ? -44.325 32.498 58.220 1.00 84.12 286 LEU A O 1
ATOM 2233 N N . LEU A 1 287 ? -45.903 31.023 57.579 1.00 82.81 287 LEU A N 1
ATOM 2234 C CA . LEU A 1 287 ? -47.065 31.792 58.034 1.00 82.81 287 LEU A CA 1
ATOM 2235 C C . LEU A 1 287 ? -47.049 32.004 59.550 1.00 82.81 287 LEU A C 1
ATOM 2237 O O . LEU A 1 287 ? -47.241 33.115 60.035 1.00 82.81 287 LEU A O 1
ATOM 2241 N N . LEU A 1 288 ? -46.780 30.951 60.318 1.00 78.12 288 LEU A N 1
ATOM 2242 C CA . LEU A 1 288 ? -46.713 31.054 61.773 1.00 78.12 288 LEU A CA 1
ATOM 2243 C C . LEU A 1 288 ? -45.493 31.866 62.235 1.00 78.12 288 LEU A C 1
ATOM 2245 O O . LEU A 1 288 ? -45.582 32.603 63.218 1.00 78.12 288 LEU A O 1
ATOM 2249 N N . LYS A 1 289 ? -44.376 31.808 61.494 1.00 81.31 289 LYS A N 1
ATOM 2250 C CA . LYS A 1 289 ? -43.216 32.679 61.713 1.00 81.31 289 LYS A CA 1
ATOM 2251 C C . LYS A 1 289 ? -43.561 34.148 61.454 1.00 81.31 289 LYS A C 1
ATOM 2253 O O . LYS A 1 289 ? -43.259 34.971 62.313 1.00 81.31 289 LYS A O 1
ATOM 2258 N N . SER A 1 290 ? -44.219 34.474 60.339 1.00 81.38 290 SER A N 1
ATOM 2259 C CA . SER A 1 290 ? -44.606 35.857 60.036 1.00 81.38 290 SER A CA 1
ATOM 2260 C C . SER A 1 290 ? -45.612 36.397 61.052 1.00 81.38 290 SER A C 1
ATOM 2262 O O . SER A 1 290 ? -45.427 37.498 61.552 1.00 81.38 290 SER A O 1
ATOM 2264 N N . VAL A 1 291 ? -46.613 35.600 61.450 1.00 77.00 291 VAL A N 1
ATOM 2265 C CA . VAL A 1 291 ? -47.601 35.984 62.480 1.00 77.00 291 VAL A CA 1
ATOM 2266 C C . VAL A 1 291 ? -46.935 36.260 63.835 1.00 77.00 291 VAL A C 1
ATOM 2268 O O . VAL A 1 291 ? -47.358 37.168 64.550 1.00 77.00 291 VAL A O 1
ATOM 2271 N N . ARG A 1 292 ? -45.876 35.514 64.183 1.00 69.75 292 ARG A N 1
ATOM 2272 C CA . ARG A 1 292 ? -45.081 35.734 65.403 1.00 69.75 292 ARG A CA 1
ATOM 2273 C C . ARG A 1 292 ? -44.237 37.011 65.347 1.00 69.75 292 ARG A C 1
ATOM 2275 O O . ARG A 1 292 ? -44.034 37.622 66.391 1.00 69.75 292 ARG A O 1
ATOM 2282 N N . GLU A 1 293 ? -43.716 37.374 64.180 1.00 74.94 293 GLU A N 1
ATOM 2283 C CA . GLU A 1 293 ? -42.815 38.523 64.004 1.00 74.94 293 GLU A CA 1
ATOM 2284 C C . GLU A 1 293 ? -43.571 39.853 63.861 1.00 74.94 293 GLU A C 1
ATOM 2286 O O . GLU A 1 293 ? -43.068 40.880 64.305 1.00 74.94 293 GLU A O 1
ATOM 2291 N N . THR A 1 294 ? -44.787 39.853 63.305 1.00 72.94 294 THR A N 1
ATOM 2292 C CA . THR A 1 294 ? -45.537 41.093 63.037 1.00 72.94 294 THR A CA 1
ATOM 2293 C C . THR A 1 294 ? -46.382 41.595 64.209 1.00 72.94 294 THR A C 1
ATOM 2295 O O . THR A 1 294 ? -46.707 42.776 64.234 1.00 72.94 294 THR A O 1
ATOM 2298 N N . ASN A 1 295 ? -46.763 40.739 65.168 1.00 62.12 295 ASN A N 1
ATOM 2299 C CA . ASN A 1 295 ? -47.695 41.102 66.248 1.00 62.12 295 ASN A CA 1
ATOM 2300 C C . ASN A 1 295 ? -47.189 40.646 67.633 1.00 62.12 295 ASN A C 1
ATOM 2302 O O . ASN A 1 295 ? -47.539 39.546 68.074 1.00 62.12 295 ASN A O 1
ATOM 2306 N N . PRO A 1 296 ? -46.381 41.459 68.340 1.00 65.31 296 PRO A N 1
ATOM 2307 C CA . PRO A 1 296 ? -45.829 41.079 69.641 1.00 65.31 296 PRO A CA 1
ATOM 2308 C C . PRO A 1 296 ? -46.876 40.933 70.769 1.00 65.31 296 PRO A C 1
ATOM 2310 O O . PRO A 1 296 ? -46.743 39.994 71.553 1.00 65.31 296 PRO A O 1
ATOM 2313 N N . ASP A 1 297 ? -47.955 41.730 70.805 1.00 60.59 297 ASP A N 1
ATOM 2314 C CA . ASP A 1 297 ? -48.884 41.795 71.962 1.00 60.59 297 ASP A CA 1
ATOM 2315 C C . ASP A 1 297 ? -50.315 41.263 71.704 1.00 60.59 297 ASP A C 1
ATOM 2317 O O . ASP A 1 297 ? -51.274 41.634 72.379 1.00 60.59 297 ASP A O 1
ATOM 2321 N N . HIS A 1 298 ? -50.499 40.372 70.724 1.00 59.72 298 HIS A N 1
ATOM 2322 C CA . HIS A 1 298 ? -51.825 39.852 70.355 1.00 59.72 298 HIS A CA 1
ATOM 2323 C C . HIS A 1 298 ? -52.193 38.550 71.116 1.00 59.72 298 HIS A C 1
ATOM 2325 O O . HIS A 1 298 ? -51.406 37.606 71.083 1.00 59.72 298 HIS A O 1
ATOM 2331 N N . PRO A 1 299 ? -53.380 38.412 71.747 1.00 60.16 299 PRO A N 1
ATOM 2332 C CA . PRO A 1 299 ? -53.728 37.241 72.573 1.00 60.16 299 PRO A CA 1
ATOM 2333 C C . PRO A 1 299 ? -53.721 35.881 71.829 1.00 60.16 299 PRO A C 1
ATOM 2335 O O . PRO A 1 299 ? -53.118 34.931 72.332 1.00 60.16 299 PRO A O 1
ATOM 2338 N N . PRO A 1 300 ? -54.245 35.770 70.590 1.00 64.00 300 PRO A N 1
ATOM 2339 C CA . PRO A 1 300 ? -54.092 34.581 69.738 1.00 64.00 300 PRO A CA 1
ATOM 2340 C C . PRO A 1 300 ? -52.648 34.176 69.401 1.00 64.00 300 PRO A C 1
ATOM 2342 O O . PRO A 1 300 ? -52.424 33.085 68.879 1.00 64.00 300 PRO A O 1
ATOM 2345 N N . ARG A 1 301 ? -51.638 35.007 69.702 1.00 64.81 301 ARG A N 1
ATOM 2346 C CA . ARG A 1 301 ? -50.218 34.646 69.551 1.00 64.81 301 ARG A CA 1
ATOM 2347 C C . ARG A 1 301 ? -49.851 33.435 70.402 1.00 64.81 301 ARG A C 1
ATOM 2349 O O . ARG A 1 301 ? -49.026 32.641 69.965 1.00 64.81 301 ARG A O 1
ATOM 2356 N N . LEU A 1 302 ? -50.436 33.278 71.589 1.00 60.81 302 LEU A N 1
ATOM 2357 C CA . LEU A 1 302 ? -50.131 32.152 72.479 1.00 60.81 302 LEU A CA 1
ATOM 2358 C C . LEU A 1 302 ? -50.623 30.822 71.888 1.00 60.81 302 LEU A C 1
ATOM 2360 O O . LEU A 1 302 ? -49.891 29.832 71.909 1.00 60.81 302 LEU A O 1
ATOM 2364 N N . ASP A 1 303 ? -51.795 30.825 71.254 1.00 64.25 303 ASP A N 1
ATOM 2365 C CA . ASP A 1 303 ? -52.325 29.666 70.529 1.00 64.25 303 ASP A CA 1
ATOM 2366 C C . ASP A 1 303 ? -51.555 29.400 69.222 1.00 64.25 303 ASP A C 1
ATOM 2368 O O . ASP A 1 303 ? -51.275 28.247 68.874 1.00 64.25 303 ASP A O 1
ATOM 2372 N N . CYS A 1 304 ? -51.104 30.452 68.528 1.00 60.12 304 CYS A N 1
ATOM 2373 C CA . CYS A 1 304 ? -50.203 30.347 67.373 1.00 60.12 304 CYS A CA 1
ATOM 2374 C C . CYS A 1 304 ? -48.805 29.817 67.753 1.00 60.12 304 CYS A C 1
ATOM 2376 O O . CYS A 1 304 ? -48.209 29.032 67.016 1.00 60.12 304 CYS A O 1
ATOM 2378 N N . LEU A 1 305 ? -48.269 30.196 68.916 1.00 63.16 305 LEU A N 1
ATOM 2379 C CA . LEU A 1 305 ? -47.020 29.653 69.459 1.00 63.16 305 LEU A CA 1
ATOM 2380 C C . LEU A 1 305 ? -47.193 28.181 69.830 1.00 63.16 305 LEU A C 1
ATOM 2382 O O . LEU A 1 305 ? -46.354 27.359 69.471 1.00 63.16 305 LEU A O 1
ATOM 2386 N N . ARG A 1 306 ? -48.310 27.826 70.474 1.00 65.88 306 ARG A N 1
ATOM 2387 C CA . ARG A 1 306 ? -48.633 26.440 70.826 1.00 65.88 306 ARG A CA 1
ATOM 2388 C C . ARG A 1 306 ? -48.782 25.553 69.590 1.00 65.88 306 ARG A C 1
ATOM 2390 O O . ARG A 1 306 ? -48.267 24.438 69.584 1.00 65.88 306 ARG A O 1
ATOM 2397 N N . SER A 1 307 ? -49.432 26.043 68.536 1.00 65.81 307 SER A N 1
ATOM 2398 C CA . SER A 1 307 ? -49.556 25.329 67.256 1.00 65.81 307 SER A CA 1
ATOM 2399 C C . SER A 1 307 ? -48.239 25.266 66.474 1.00 65.81 307 SER A C 1
ATOM 2401 O O . SER A 1 307 ? -47.943 24.223 65.897 1.00 65.81 307 SER A O 1
ATOM 2403 N N . SER A 1 308 ? -47.395 26.301 66.529 1.00 64.44 308 SER A N 1
ATOM 2404 C CA . SER A 1 308 ? -46.031 26.264 65.970 1.00 64.44 308 SER A CA 1
ATOM 2405 C C . SER A 1 308 ? -45.169 25.201 66.650 1.00 64.44 308 SER A C 1
ATOM 2407 O O . SER A 1 308 ? -44.534 24.398 65.973 1.00 64.44 308 SER A O 1
ATOM 2409 N N . ILE A 1 309 ? -45.204 25.146 67.987 1.00 68.06 309 ILE A N 1
ATOM 2410 C CA . ILE A 1 309 ? -44.502 24.129 68.780 1.00 68.06 309 ILE A CA 1
ATOM 2411 C C . ILE A 1 309 ? -45.029 22.737 68.429 1.00 68.06 309 ILE A C 1
ATOM 2413 O O . ILE A 1 309 ? -44.232 21.839 68.189 1.00 68.06 309 ILE A O 1
ATOM 2417 N N . LYS A 1 310 ? -46.354 22.568 68.320 1.00 69.25 310 LYS A N 1
ATOM 2418 C CA . LYS A 1 310 ? -46.990 21.312 67.894 1.00 69.25 310 LYS A CA 1
ATOM 2419 C C . LYS A 1 310 ? -46.487 20.884 66.503 1.00 69.25 310 LYS A C 1
ATOM 2421 O O . LYS A 1 310 ? -46.097 19.740 66.304 1.00 69.25 310 LYS A O 1
ATOM 2426 N N . ILE A 1 311 ? -46.434 21.789 65.529 1.00 70.44 311 ILE A N 1
ATOM 2427 C CA . ILE A 1 311 ? -45.940 21.457 64.184 1.00 70.44 311 ILE A CA 1
ATOM 2428 C C . ILE A 1 311 ? -44.460 21.066 64.231 1.00 70.44 311 ILE A C 1
ATOM 2430 O O . ILE A 1 311 ? -44.078 20.071 63.620 1.00 70.44 311 ILE A O 1
ATOM 2434 N N . GLU A 1 312 ? -43.624 21.786 64.975 1.00 67.44 312 GLU A N 1
ATOM 2435 C CA . GLU A 1 312 ? -42.196 21.473 65.091 1.00 67.44 312 GLU A CA 1
ATOM 2436 C C . GLU A 1 312 ? -41.925 20.157 65.832 1.00 67.44 312 GLU A C 1
ATOM 2438 O O . GLU A 1 312 ? -41.051 19.409 65.392 1.00 67.44 312 GLU A O 1
ATOM 2443 N N . THR A 1 313 ? -42.707 19.823 66.869 1.00 66.38 313 THR A N 1
ATOM 2444 C CA . THR A 1 313 ? -42.593 18.555 67.616 1.00 66.38 313 THR A CA 1
ATOM 2445 C C . THR A 1 313 ? -42.990 17.346 66.777 1.00 66.38 313 THR A C 1
ATOM 2447 O O . THR A 1 313 ? -42.434 16.270 66.953 1.00 66.38 313 THR A O 1
ATOM 2450 N N . HIS A 1 314 ? -43.961 17.510 65.875 1.00 64.00 314 HIS A N 1
ATOM 2451 C CA . HIS A 1 314 ? -44.468 16.417 65.044 1.00 64.00 314 HIS A CA 1
ATOM 2452 C C . HIS A 1 314 ? -43.676 16.217 63.740 1.00 64.00 314 HIS A C 1
ATOM 2454 O O . HIS A 1 314 ? -43.836 15.185 63.099 1.00 64.00 314 HIS A O 1
ATOM 2460 N N . THR A 1 315 ? -42.831 17.174 63.328 1.00 66.06 315 THR A N 1
ATOM 2461 C CA . THR A 1 315 ? -42.197 17.159 61.992 1.00 66.06 315 THR A CA 1
ATOM 2462 C C . THR A 1 315 ? -40.669 17.283 61.995 1.00 66.06 315 THR A C 1
ATOM 2464 O O . THR A 1 315 ? -40.058 17.155 60.934 1.00 66.06 315 THR A O 1
ATOM 2467 N N . SER A 1 316 ? -40.015 17.562 63.132 1.00 63.38 316 SER A N 1
ATOM 2468 C CA . SER A 1 316 ? -38.554 17.746 63.180 1.00 63.38 316 SER A CA 1
ATOM 2469 C C . SER A 1 316 ? -37.918 17.548 64.565 1.00 63.38 316 SER A C 1
ATOM 2471 O O . SER A 1 316 ? -38.593 17.512 65.586 1.00 63.38 316 SER A O 1
ATOM 2473 N N . PHE A 1 317 ? -36.584 17.426 64.576 1.00 60.88 317 PHE A N 1
ATOM 2474 C CA . PHE A 1 317 ? -35.737 17.164 65.746 1.00 60.88 317 PHE A CA 1
ATOM 2475 C C . PHE A 1 317 ? -35.903 18.210 66.869 1.00 60.88 317 PHE A C 1
ATOM 2477 O O . PHE A 1 317 ? -35.952 19.416 66.617 1.00 60.88 317 PHE A O 1
ATOM 2484 N N . SER A 1 318 ? -35.890 17.747 68.123 1.00 55.19 318 SER A N 1
ATOM 2485 C CA . SER A 1 318 ? -36.206 18.487 69.362 1.00 55.19 318 SER A CA 1
ATOM 2486 C C . SER A 1 318 ? -35.388 19.760 69.645 1.00 55.19 318 SER A C 1
ATOM 2488 O O . SER A 1 318 ? -35.740 20.531 70.536 1.00 55.19 318 SER A O 1
ATOM 2490 N N . LYS A 1 319 ? -34.328 20.042 68.876 1.00 53.56 319 LYS A N 1
ATOM 2491 C CA . LYS A 1 319 ? -33.520 21.271 68.998 1.00 53.56 319 LYS A CA 1
ATOM 2492 C C . LYS A 1 319 ? -34.308 22.558 68.696 1.00 53.56 319 LYS A C 1
ATOM 2494 O O . LYS A 1 319 ? -33.967 23.598 69.251 1.00 53.56 319 LYS A O 1
ATOM 2499 N N . GLY A 1 320 ? -35.368 22.501 67.879 1.00 51.81 320 GLY A N 1
ATOM 2500 C CA . GLY A 1 320 ? -36.255 23.654 67.632 1.00 51.81 320 GLY A CA 1
ATOM 2501 C C . GLY A 1 320 ? -37.043 24.088 68.875 1.00 51.81 320 GLY A C 1
ATOM 2502 O O . GLY A 1 320 ? -37.161 25.278 69.166 1.00 51.81 320 GLY A O 1
ATOM 2503 N N . ILE A 1 321 ? -37.457 23.113 69.692 1.00 52.47 321 ILE A N 1
ATOM 2504 C CA . ILE A 1 321 ? -38.252 23.314 70.912 1.00 52.47 321 ILE A CA 1
ATOM 2505 C C . ILE A 1 321 ? -37.471 24.133 71.953 1.00 52.47 321 ILE A C 1
ATOM 2507 O O . ILE A 1 321 ? -38.035 25.026 72.587 1.00 52.47 321 ILE A O 1
ATOM 2511 N N . ALA A 1 322 ? -36.161 23.895 72.082 1.00 50.16 322 ALA A N 1
ATOM 2512 C CA . ALA A 1 322 ? -35.294 24.627 73.008 1.00 50.16 322 ALA A CA 1
ATOM 2513 C C . ALA A 1 322 ? -35.163 26.121 72.649 1.00 50.16 322 ALA A C 1
ATOM 2515 O O . ALA A 1 322 ? -35.213 26.978 73.530 1.00 50.16 322 ALA A O 1
ATOM 2516 N N . ASN A 1 323 ? -35.072 26.455 71.356 1.00 52.28 323 ASN A N 1
ATOM 2517 C CA . ASN A 1 323 ? -35.000 27.849 70.899 1.00 52.28 323 ASN A CA 1
ATOM 2518 C C . ASN A 1 323 ? -36.326 28.609 71.086 1.00 52.28 323 ASN A C 1
ATOM 2520 O O . ASN A 1 323 ? -36.325 29.824 71.308 1.00 52.28 323 ASN A O 1
ATOM 2524 N N . ILE A 1 324 ? -37.460 27.907 71.017 1.00 53.91 324 ILE A N 1
ATOM 2525 C CA . ILE A 1 324 ? -38.786 28.508 71.211 1.00 53.91 324 ILE A CA 1
ATOM 2526 C C . ILE A 1 324 ? -39.101 28.706 72.700 1.00 53.91 324 ILE A C 1
ATOM 2528 O O . ILE A 1 324 ? -39.599 29.764 73.084 1.00 53.91 324 ILE A O 1
ATOM 2532 N N . LEU A 1 325 ? -38.740 27.753 73.564 1.00 53.84 325 LEU A N 1
ATOM 2533 C CA . LEU A 1 325 ? -38.836 27.929 75.020 1.00 53.84 325 LEU A CA 1
ATOM 2534 C C . LEU A 1 325 ? -37.980 29.116 75.504 1.00 53.84 325 LEU A C 1
ATOM 2536 O O . LEU A 1 325 ? -38.468 29.957 76.257 1.00 53.84 325 LEU A O 1
ATOM 2540 N N . ALA A 1 326 ? -36.765 29.276 74.967 1.00 51.72 326 ALA A N 1
ATOM 2541 C CA . ALA A 1 326 ? -35.872 30.399 75.284 1.00 51.72 326 ALA A CA 1
ATOM 2542 C C . ALA A 1 326 ? -36.356 31.777 74.772 1.00 51.72 326 ALA A C 1
ATOM 2544 O O . ALA A 1 326 ? -35.832 32.825 75.168 1.00 51.72 326 ALA A O 1
ATOM 2545 N N . THR A 1 327 ? -37.329 31.816 73.855 1.00 53.66 327 THR A N 1
ATOM 2546 C CA . THR A 1 327 ? -37.978 33.066 73.416 1.00 53.66 327 THR A CA 1
ATOM 2547 C C . THR A 1 327 ? -39.255 33.368 74.201 1.00 53.66 327 THR A C 1
ATOM 2549 O O . THR A 1 327 ? -39.578 34.542 74.368 1.00 53.66 327 THR A O 1
ATOM 2552 N N . ALA A 1 328 ? -39.927 32.356 74.760 1.00 50.88 328 ALA A N 1
ATOM 2553 C CA . ALA A 1 328 ? -41.059 32.536 75.672 1.00 50.88 328 ALA A CA 1
ATOM 2554 C C . ALA A 1 328 ? -40.635 33.109 77.041 1.00 50.88 328 ALA A C 1
ATOM 2556 O O . ALA A 1 328 ? -41.314 33.987 77.574 1.00 50.88 328 ALA A O 1
ATOM 2557 N N . GLU A 1 329 ? -39.477 32.703 77.577 1.00 46.81 329 GLU A N 1
ATOM 2558 C CA . GLU A 1 329 ? -38.959 33.229 78.855 1.00 46.81 329 GLU A CA 1
ATOM 2559 C C . GLU A 1 329 ? -38.574 34.717 78.802 1.00 46.81 329 GLU A C 1
ATOM 2561 O O . GLU A 1 329 ? -38.660 35.415 79.811 1.00 46.81 329 GLU A O 1
ATOM 2566 N N . ARG A 1 330 ? -38.221 35.244 77.622 1.00 49.72 330 ARG A N 1
ATOM 2567 C CA . ARG A 1 330 ? -37.888 36.669 77.437 1.00 49.72 330 ARG A CA 1
ATOM 2568 C C . ARG A 1 330 ? -39.111 37.598 77.402 1.00 49.72 330 ARG A C 1
ATOM 2570 O O . ARG A 1 330 ? -38.936 38.809 77.471 1.00 49.72 330 ARG A O 1
ATOM 2577 N N . GLY A 1 331 ? -40.328 37.052 77.323 1.00 51.31 331 GLY A N 1
ATOM 2578 C CA . GLY A 1 331 ? -41.588 37.796 77.185 1.00 51.31 331 GLY A CA 1
ATOM 2579 C C . GLY A 1 331 ? -42.491 37.812 78.425 1.00 51.31 331 GLY A C 1
ATOM 2580 O O . GLY A 1 331 ? -43.691 38.019 78.287 1.00 51.31 331 GLY A O 1
ATOM 2581 N N . GLY A 1 332 ? -41.963 37.556 79.627 1.00 45.75 332 GLY A N 1
ATOM 2582 C CA . GLY A 1 332 ? -42.677 37.861 80.876 1.00 45.75 332 GLY A CA 1
ATOM 2583 C C . GLY A 1 332 ? -43.918 37.014 81.206 1.00 45.75 332 GLY A C 1
ATOM 2584 O O . GLY A 1 332 ? -44.764 37.470 81.967 1.00 45.75 332 GLY A O 1
ATOM 2585 N N . CYS A 1 333 ? -44.043 35.780 80.708 1.00 41.09 333 CYS A N 1
ATOM 2586 C CA . CYS A 1 333 ? -45.135 34.868 81.084 1.00 41.09 333 CYS A CA 1
ATOM 2587 C C . CYS A 1 333 ? -44.620 33.725 81.977 1.00 41.09 333 CYS A C 1
ATOM 2589 O O . CYS A 1 333 ? -44.242 32.667 81.483 1.00 41.09 333 CYS A O 1
ATOM 2591 N N . ARG A 1 334 ? -44.613 33.914 83.305 1.00 46.28 334 ARG A N 1
ATOM 2592 C CA . ARG A 1 334 ? -44.166 32.893 84.284 1.00 46.28 334 ARG A CA 1
ATOM 2593 C C . ARG A 1 334 ? -45.205 31.809 84.636 1.00 46.28 334 ARG A C 1
ATOM 2595 O O . ARG A 1 334 ? -44.910 30.965 85.469 1.00 46.28 334 ARG A O 1
ATOM 2602 N N . ASN A 1 335 ? -46.379 31.770 83.999 1.00 44.47 335 ASN A N 1
ATOM 2603 C CA . ASN A 1 335 ? -47.486 30.879 84.400 1.00 44.47 335 ASN A CA 1
ATOM 2604 C C . ASN A 1 335 ? -47.967 29.904 83.305 1.00 44.47 335 ASN A C 1
ATOM 2606 O O . ASN A 1 335 ? -49.167 29.755 83.096 1.00 44.47 335 ASN A O 1
ATOM 2610 N N . ILE A 1 336 ? -47.062 29.207 82.607 1.00 44.88 336 ILE A N 1
ATOM 2611 C CA . ILE A 1 336 ? -47.435 28.063 81.736 1.00 44.88 336 ILE A CA 1
ATOM 2612 C C . ILE A 1 336 ? -46.524 26.852 82.008 1.00 44.88 336 ILE A C 1
ATOM 2614 O O . ILE A 1 336 ? -46.062 26.156 81.109 1.00 44.88 336 ILE A O 1
ATOM 2618 N N . ILE A 1 337 ? -46.243 26.610 83.286 1.00 45.59 337 ILE A N 1
ATOM 2619 C CA . ILE A 1 337 ? -45.566 25.406 83.776 1.00 45.59 337 ILE A CA 1
ATOM 2620 C C . ILE A 1 337 ? -46.543 24.744 84.760 1.00 45.59 337 ILE A C 1
ATOM 2622 O O . ILE A 1 337 ? -46.381 24.906 85.966 1.00 45.59 337 ILE A O 1
ATOM 2626 N N . PRO A 1 338 ? -47.670 24.165 84.297 1.00 45.91 338 PRO A N 1
ATOM 2627 C CA . PRO A 1 338 ? -47.736 22.700 84.321 1.00 45.91 338 PRO A CA 1
ATOM 2628 C C . PRO A 1 338 ? -48.771 22.128 83.327 1.00 45.91 338 PRO A C 1
ATOM 2630 O O . PRO A 1 338 ? -49.956 22.039 83.635 1.00 45.91 338 PRO A O 1
ATOM 2633 N N . ALA A 1 339 ? -48.357 21.703 82.134 1.00 36.75 339 ALA A N 1
ATOM 2634 C CA . ALA A 1 339 ? -49.218 20.868 81.278 1.00 36.75 339 ALA A CA 1
ATOM 2635 C C . ALA A 1 339 ? -48.423 20.025 80.267 1.00 36.75 339 ALA A C 1
ATOM 2637 O O . ALA A 1 339 ? -48.869 19.821 79.141 1.00 36.75 339 ALA A O 1
ATOM 2638 N N . LEU A 1 340 ? -47.219 19.584 80.639 1.00 36.56 340 LEU A N 1
ATOM 2639 C CA . LEU A 1 340 ? -46.342 18.790 79.765 1.00 36.56 340 LEU A CA 1
ATOM 2640 C C . LEU A 1 340 ? -45.797 17.519 80.435 1.00 36.56 340 LEU A C 1
ATOM 2642 O O . LEU A 1 340 ? -44.853 16.912 79.947 1.00 36.56 340 LEU A O 1
ATOM 2646 N N . THR A 1 341 ? -46.438 17.076 81.516 1.00 37.84 341 THR A N 1
ATOM 2647 C CA . THR A 1 341 ? -46.308 15.710 82.035 1.00 37.84 341 THR A CA 1
ATOM 2648 C C . THR A 1 341 ? -47.647 14.984 81.924 1.00 37.84 341 THR A C 1
ATOM 2650 O O . THR A 1 341 ? -48.334 14.751 82.917 1.00 37.84 341 THR A O 1
ATOM 2653 N N . ARG A 1 342 ? -48.026 14.648 80.688 1.00 30.30 342 ARG A N 1
ATOM 2654 C CA . ARG A 1 342 ? -48.733 13.408 80.343 1.00 30.30 342 ARG A CA 1
ATOM 2655 C C . ARG A 1 342 ? -48.673 13.145 78.849 1.00 30.30 342 ARG A C 1
ATOM 2657 O O . ARG A 1 342 ? -48.873 14.116 78.085 1.00 30.30 342 ARG A O 1
#

Secondary structure (DSSP, 8-state):
----SSSTTS-TTS-TTTTSPPPTTPPTTGGGT-PPP--TTTTSS---TTS--S-S-PPP------------------TTTEETTTEESS-TTTTS---HHHHHHHHHHHHHHHHHHHHHHHHHHHHHHHHHHHHHHHS--HHHHTHHHHHHGGGS-HHHHHTPPP--STTTHHHH-------PPPPTHHHHHHHS--------TTSS----------TT-----S---HHHHHHHHHHHHHHHHHHHHHT-TT-----HHHHHHHHHHTS-S----HHHHHHHHHHHHHHHHH-TT-TTHHHHHHHHHHHHHHHS-THHHHHHHHHHGGGT-----SS---

pLDDT: mean 71.15, std 18.19, range [30.3, 96.69]